Protein AF-A0AAP8ISC1-F1 (afdb_monomer_lite)

Organism: Gardnerella vaginalis (NCBI:txid2702)

Sequence (211 aa):
MGNELEKIIANQLPEAGKISQHANKLYNINHVEHITITPYPTVPTLDKGIATPTDGLMYDYYNLVVGSSVIDSVFVKVDKKRAIEAFYTEDELRDKYAYLSVDAIKEIQRFPILVVPETTEYYGKASDDQYGYVGIIEKIRKDSCEIVLKCKFEDKKPIPLKKISEVAFDLGIQSMDVAITELNHSHWAIKPVNLIEELTEAKIDFKDSIF

Radius of gyration: 25.27 Å; chains: 1; bounding box: 46×36×100 Å

Foldseek 3Di:
DDDDDDDDDDPDDPDDDDDDDDDPDDDDDPDDPDDDDDPDPPPPDPDPDFDFQPPAADQQKAKEFEADDPPDALKDKAFLVQEADVVFEPPVLSVQQSVPPVVSVNNRQRHKYKYWYAAPFWPQDHDQPTWIFIWGFRDWDDDPGIIITRTDTPVRDTFGSNLCSVLCVLQVWDADDPTRTPSNDGHMHMTSHRPVVSCVVSVTDRDDPRD

Structure (mmCIF, N/CA/C/O backbone):
data_AF-A0AAP8ISC1-F1
#
_entry.id   AF-A0AAP8ISC1-F1
#
loop_
_atom_site.group_PDB
_atom_site.id
_atom_site.type_symbol
_atom_site.label_atom_id
_atom_site.label_alt_id
_atom_site.label_comp_id
_atom_site.label_asym_id
_atom_site.label_entity_id
_atom_site.label_seq_id
_atom_site.pdbx_PDB_ins_code
_atom_site.Cartn_x
_atom_site.Cartn_y
_atom_site.Cartn_z
_atom_site.occupancy
_atom_site.B_iso_or_equiv
_atom_site.auth_seq_id
_atom_site.auth_comp_id
_atom_site.auth_asym_id
_atom_site.auth_atom_id
_atom_site.pdbx_PDB_model_num
ATOM 1 N N . MET A 1 1 ? 2.451 -2.512 81.608 1.00 39.91 1 MET A N 1
ATOM 2 C CA . MET A 1 1 ? 1.652 -2.802 80.399 1.00 39.91 1 MET A CA 1
ATOM 3 C C . MET A 1 1 ? 2.214 -1.932 79.294 1.00 39.91 1 MET A C 1
ATOM 5 O O . MET A 1 1 ? 2.271 -0.726 79.483 1.00 39.91 1 MET A O 1
ATOM 9 N N . GLY A 1 2 ? 2.813 -2.562 78.283 1.00 36.44 2 GLY A N 1
ATOM 10 C CA . GLY A 1 2 ? 3.651 -1.908 77.277 1.00 36.44 2 GLY A CA 1
ATOM 11 C C . GLY A 1 2 ? 2.840 -1.325 76.125 1.00 36.44 2 GLY A C 1
ATOM 12 O O . GLY A 1 2 ? 1.865 -1.932 75.695 1.00 36.44 2 GLY A O 1
ATOM 13 N N . ASN A 1 3 ? 3.270 -0.159 75.647 1.00 38.12 3 ASN A N 1
ATOM 14 C CA . ASN A 1 3 ? 2.792 0.454 74.415 1.00 38.12 3 ASN A CA 1
ATOM 15 C C . ASN A 1 3 ? 3.770 0.080 73.295 1.00 38.12 3 ASN A C 1
ATOM 17 O O . ASN A 1 3 ? 4.886 0.598 73.270 1.00 38.12 3 ASN A O 1
ATOM 21 N N . GLU A 1 4 ? 3.365 -0.801 72.384 1.00 37.19 4 GLU A N 1
ATOM 22 C CA . GLU A 1 4 ? 4.055 -0.995 71.107 1.00 37.19 4 GLU A CA 1
ATOM 23 C C . GLU A 1 4 ? 3.399 -0.106 70.044 1.00 37.19 4 GLU A C 1
ATOM 25 O O . GLU A 1 4 ? 2.184 -0.114 69.859 1.00 37.19 4 GLU A O 1
ATOM 30 N N . LEU A 1 5 ? 4.217 0.705 69.370 1.00 39.56 5 LEU A N 1
ATOM 31 C CA . LEU A 1 5 ? 3.833 1.458 68.180 1.00 39.56 5 LEU A CA 1
ATOM 32 C C . LEU A 1 5 ? 4.097 0.565 66.966 1.00 39.56 5 LEU A C 1
ATOM 34 O O . LEU A 1 5 ? 5.245 0.429 66.537 1.00 39.56 5 LEU A O 1
ATOM 38 N N . GLU A 1 6 ? 3.051 -0.038 66.407 1.00 40.75 6 GLU A N 1
ATOM 39 C CA . GLU A 1 6 ? 3.160 -0.733 65.126 1.00 40.75 6 GLU A CA 1
ATOM 40 C C . GLU A 1 6 ? 3.386 0.280 63.997 1.00 40.75 6 GLU A C 1
ATOM 42 O O . GLU A 1 6 ? 2.596 1.193 63.742 1.00 40.75 6 GLU A O 1
ATOM 47 N N . LYS A 1 7 ? 4.525 0.131 63.325 1.00 40.09 7 LYS A N 1
ATOM 48 C CA . LYS A 1 7 ? 4.952 0.956 62.199 1.00 40.09 7 LYS A CA 1
ATOM 49 C C . LYS A 1 7 ? 4.215 0.469 60.947 1.00 40.09 7 LYS A C 1
ATOM 51 O O . LYS A 1 7 ? 4.603 -0.536 60.359 1.00 40.09 7 LYS A O 1
ATOM 56 N N . ILE A 1 8 ? 3.155 1.166 60.539 1.00 40.06 8 ILE A N 1
ATOM 57 C CA . ILE A 1 8 ? 2.443 0.861 59.290 1.00 40.06 8 ILE A CA 1
ATOM 58 C C . ILE A 1 8 ? 3.378 1.177 58.115 1.00 40.06 8 ILE A C 1
ATOM 60 O O . ILE A 1 8 ? 3.761 2.326 57.892 1.00 40.06 8 ILE A O 1
ATOM 64 N N . ILE A 1 9 ? 3.772 0.139 57.380 1.00 36.66 9 ILE A N 1
ATOM 65 C CA . ILE A 1 9 ? 4.507 0.252 56.120 1.00 36.66 9 ILE A CA 1
ATOM 66 C C . ILE A 1 9 ? 3.549 0.858 55.090 1.00 36.66 9 ILE A C 1
ATOM 68 O O . ILE A 1 9 ? 2.558 0.237 54.708 1.00 36.66 9 ILE A O 1
ATOM 72 N N . ALA A 1 10 ? 3.829 2.083 54.649 1.00 32.31 10 ALA A N 1
ATOM 73 C CA . ALA A 1 10 ? 3.130 2.695 53.530 1.00 32.31 10 ALA A CA 1
ATOM 74 C C . ALA A 1 10 ? 3.592 2.022 52.228 1.00 32.31 10 ALA A C 1
ATOM 76 O O . ALA A 1 10 ? 4.599 2.416 51.641 1.00 32.31 10 ALA A O 1
ATOM 77 N N . ASN A 1 11 ? 2.861 1.005 51.769 1.00 34.66 11 ASN A N 1
ATOM 78 C CA . ASN A 1 11 ? 2.933 0.614 50.366 1.00 34.66 11 ASN A CA 1
ATOM 79 C C . ASN A 1 11 ? 2.366 1.778 49.547 1.00 34.66 11 ASN A C 1
ATOM 81 O O . ASN A 1 11 ? 1.200 2.142 49.707 1.00 34.66 11 ASN A O 1
ATOM 85 N N . GLN A 1 12 ? 3.203 2.392 48.709 1.00 38.50 12 GLN A N 1
ATOM 86 C CA . GLN A 1 12 ? 2.763 3.388 47.740 1.00 38.50 12 GLN A CA 1
ATOM 87 C C . GLN A 1 12 ? 1.708 2.746 46.833 1.00 38.50 12 GLN A C 1
ATOM 89 O O . GLN A 1 12 ? 2.008 1.837 46.060 1.00 38.50 12 GLN A O 1
ATOM 94 N N . LEU A 1 13 ? 0.458 3.192 46.972 1.00 36.97 13 LEU A N 1
ATOM 95 C CA . LEU A 1 13 ? -0.605 2.864 46.032 1.00 36.97 13 LEU A CA 1
ATOM 96 C C . LEU A 1 13 ? -0.286 3.510 44.673 1.00 36.97 13 LEU A C 1
ATOM 98 O O . LEU A 1 13 ? 0.149 4.665 44.652 1.00 36.97 13 LEU A O 1
ATOM 102 N N . PRO A 1 14 ? -0.504 2.801 43.551 1.00 37.41 14 PRO A N 1
ATOM 103 C CA . PRO A 1 14 ? -0.362 3.380 42.223 1.00 37.41 14 PRO A CA 1
ATOM 104 C C . PRO A 1 14 ? -1.304 4.578 42.065 1.00 37.41 14 PRO A C 1
ATOM 106 O O . PRO A 1 14 ? -2.405 4.600 42.619 1.00 37.41 14 PRO A O 1
ATOM 109 N N . GLU A 1 15 ? -0.832 5.579 41.326 1.00 44.09 15 GLU A N 1
ATOM 110 C CA . GLU A 1 15 ? -1.499 6.852 41.059 1.00 44.09 15 GLU A CA 1
ATOM 111 C C . GLU A 1 15 ? -2.967 6.622 40.652 1.00 44.09 15 GLU A C 1
ATOM 113 O O . GLU A 1 15 ? -3.268 6.072 39.592 1.00 44.09 15 GLU A O 1
ATOM 118 N N . ALA A 1 16 ? -3.894 6.971 41.549 1.00 46.53 16 ALA A N 1
ATOM 119 C CA . ALA A 1 16 ? -5.315 6.727 41.358 1.00 46.53 16 ALA A CA 1
ATOM 120 C C . ALA A 1 16 ? -5.817 7.490 40.122 1.00 46.53 16 ALA A C 1
ATOM 122 O O . ALA A 1 16 ? -5.703 8.716 40.044 1.00 46.53 16 ALA A O 1
ATOM 123 N N . GLY A 1 17 ? -6.385 6.755 39.160 1.00 46.12 17 GLY A N 1
ATOM 124 C CA . GLY A 1 17 ? -6.979 7.315 37.950 1.00 46.12 17 GLY A CA 1
ATOM 125 C C . GLY A 1 17 ? -7.973 8.429 38.282 1.00 46.12 17 GLY A C 1
ATOM 126 O O . GLY A 1 17 ? -8.890 8.252 39.085 1.00 46.12 17 GLY A O 1
ATOM 127 N N . LYS A 1 18 ? -7.785 9.601 37.672 1.00 46.75 18 LYS A N 1
ATOM 128 C CA . LYS A 1 18 ? -8.696 10.739 37.831 1.00 46.75 18 LYS A CA 1
ATOM 129 C C . LYS A 1 18 ? -10.057 10.387 37.226 1.00 46.75 18 LYS A C 1
ATOM 131 O O . LYS A 1 18 ? -10.171 10.219 36.016 1.00 46.75 18 LYS A O 1
ATOM 136 N N . ILE A 1 19 ? -11.096 10.317 38.054 1.00 54.53 19 ILE A N 1
ATOM 137 C CA . ILE A 1 19 ? -12.483 10.178 37.596 1.00 54.53 19 ILE A CA 1
ATOM 138 C C . ILE A 1 19 ? -13.012 11.584 37.295 1.00 54.53 19 ILE A C 1
ATOM 140 O O . ILE A 1 19 ? -13.225 12.374 38.212 1.00 54.53 19 ILE A O 1
ATOM 144 N N . SER A 1 20 ? -13.208 11.912 36.015 1.00 52.53 20 SER A N 1
ATOM 145 C CA . SER A 1 20 ? -13.870 13.161 35.613 1.00 52.53 20 SER A CA 1
ATOM 146 C C . SER A 1 20 ? -15.370 12.924 35.467 1.00 52.53 20 SER A C 1
ATOM 148 O O . SER A 1 20 ? -15.794 12.118 34.639 1.00 52.53 20 SER A O 1
ATOM 150 N N . GLN A 1 21 ? -16.181 13.617 36.266 1.00 49.53 21 GLN A N 1
ATOM 151 C CA . GLN A 1 21 ? -17.639 13.554 36.185 1.00 49.53 21 GLN A CA 1
ATOM 152 C C . GLN A 1 21 ? -18.174 14.806 35.489 1.00 49.53 21 GLN A C 1
ATOM 154 O O . GLN A 1 21 ? -17.999 15.922 35.972 1.00 49.53 21 GLN A O 1
ATOM 159 N N . HIS A 1 22 ? -18.875 14.614 34.374 1.00 56.44 22 HIS A N 1
ATOM 160 C CA . HIS A 1 22 ? -19.593 15.677 33.678 1.00 56.44 22 HIS A CA 1
ATOM 161 C C . HIS A 1 22 ? -21.097 15.424 33.819 1.00 56.44 22 HIS A C 1
ATOM 163 O O . HIS A 1 22 ? -21.586 14.364 33.435 1.00 56.44 22 HIS A O 1
ATOM 169 N N . ALA A 1 23 ? -21.835 16.377 34.390 1.00 54.69 23 ALA A N 1
ATOM 170 C CA . ALA A 1 23 ? -23.286 16.304 34.537 1.00 54.69 23 ALA A CA 1
ATOM 171 C C . ALA A 1 23 ? -23.910 17.700 34.422 1.00 54.69 23 ALA A C 1
ATOM 173 O O . ALA A 1 23 ? -23.309 18.684 34.849 1.00 54.69 23 ALA A O 1
ATOM 174 N N . ASN A 1 24 ? -25.148 17.782 33.922 1.00 54.88 24 ASN A N 1
ATOM 175 C CA . ASN A 1 24 ? -25.914 19.038 33.901 1.00 54.88 24 ASN A CA 1
ATOM 176 C C . ASN A 1 24 ? -26.182 19.589 35.314 1.00 54.88 24 ASN A C 1
ATOM 178 O O . ASN A 1 24 ? -26.458 20.776 35.478 1.00 54.88 24 ASN A O 1
ATOM 182 N N . LYS A 1 25 ? -26.122 18.730 36.340 1.00 51.72 25 LYS A N 1
ATOM 183 C CA . LYS A 1 25 ? -26.242 19.101 37.749 1.00 51.72 25 LYS A CA 1
ATOM 184 C C . LYS A 1 25 ? -25.523 18.071 38.617 1.00 51.72 25 LYS A C 1
ATOM 186 O O . LYS A 1 25 ? -25.750 16.874 38.459 1.00 51.72 25 LYS A O 1
ATOM 191 N N . LEU A 1 26 ? -24.670 18.542 39.523 1.00 58.97 26 LEU A N 1
ATOM 192 C CA . LEU A 1 26 ? -23.951 17.717 40.495 1.00 58.97 26 LEU A CA 1
ATOM 193 C C . LEU A 1 26 ? -24.634 17.835 41.860 1.00 58.97 26 LEU A C 1
ATOM 195 O O . LEU A 1 26 ? -24.994 18.934 42.284 1.00 58.97 26 LEU A O 1
ATOM 199 N N . TYR A 1 27 ? -24.809 16.706 42.540 1.00 62.97 27 TYR A N 1
ATOM 200 C CA . TYR A 1 27 ? -25.347 16.648 43.897 1.00 62.97 27 TYR A CA 1
ATOM 201 C C . TYR A 1 27 ? -24.245 16.183 44.842 1.00 62.97 27 TYR A C 1
ATOM 203 O O . TYR A 1 27 ? -23.572 15.192 44.567 1.00 62.97 27 TYR A O 1
ATOM 211 N N . ASN A 1 28 ? -24.063 16.901 45.948 1.00 67.50 28 ASN A N 1
ATOM 212 C CA . ASN A 1 28 ? -23.139 16.489 46.995 1.00 67.50 28 ASN A CA 1
ATOM 213 C C . ASN A 1 28 ? -23.841 15.471 47.904 1.00 67.50 28 ASN A C 1
ATOM 215 O O . ASN A 1 28 ? -24.931 15.747 48.411 1.00 67.50 28 ASN A O 1
ATOM 219 N N . ILE A 1 29 ? -23.234 14.300 48.086 1.00 69.69 29 ILE A N 1
ATOM 220 C CA . ILE A 1 29 ? -23.740 13.247 48.966 1.00 69.69 29 ILE A CA 1
ATOM 221 C C . ILE A 1 29 ? -22.814 13.189 50.178 1.00 69.69 29 ILE A C 1
ATOM 223 O O . ILE A 1 29 ? -21.636 12.874 50.050 1.00 69.69 29 ILE A O 1
ATOM 227 N N . ASN A 1 30 ? -23.354 13.509 51.355 1.00 57.41 30 ASN A N 1
ATOM 228 C CA . ASN A 1 30 ? -22.556 13.742 52.561 1.00 57.41 30 ASN A CA 1
ATOM 229 C C . ASN A 1 30 ? -21.933 12.456 53.149 1.00 57.41 30 ASN A C 1
ATOM 231 O O . ASN A 1 30 ? -20.918 12.529 53.835 1.00 57.41 30 ASN A O 1
ATOM 235 N N . HIS A 1 31 ? -22.523 11.280 52.901 1.00 66.94 31 HIS A N 1
ATOM 236 C CA . HIS A 1 31 ? -21.963 9.993 53.325 1.00 66.94 31 HIS A CA 1
ATOM 237 C C . HIS A 1 31 ? -22.486 8.833 52.467 1.00 66.94 31 HIS A C 1
ATOM 239 O O . HIS A 1 31 ? -23.675 8.787 52.153 1.00 66.94 31 HIS A O 1
ATOM 245 N N . VAL A 1 32 ? -21.601 7.899 52.107 1.00 57.91 32 VAL A N 1
ATOM 246 C CA . VAL A 1 32 ? -21.919 6.663 51.377 1.00 57.91 32 VAL A CA 1
ATOM 247 C C . VAL A 1 32 ? -21.045 5.540 51.935 1.00 57.91 32 VAL A C 1
ATOM 249 O O . VAL A 1 32 ? -19.824 5.652 51.892 1.00 57.91 32 VAL A O 1
ATOM 252 N N . GLU A 1 33 ? -21.658 4.463 52.432 1.00 60.91 33 GLU A N 1
ATOM 253 C CA . GLU A 1 33 ? -20.921 3.296 52.950 1.00 60.91 33 GLU A CA 1
ATOM 254 C C . GLU A 1 33 ? -20.322 2.445 51.819 1.00 60.91 33 GLU A C 1
ATOM 256 O O . GLU A 1 33 ? -19.185 1.994 51.911 1.00 60.91 33 GLU A O 1
ATOM 261 N N . HIS A 1 34 ? -21.054 2.278 50.711 1.00 57.28 34 HIS A N 1
ATOM 262 C CA . HIS A 1 34 ? -20.592 1.555 49.527 1.00 57.28 34 HIS A CA 1
ATOM 263 C C . HIS A 1 34 ? -21.109 2.213 48.245 1.00 57.28 34 HIS A C 1
ATOM 265 O O . HIS A 1 34 ? -22.311 2.425 48.087 1.00 57.28 34 HIS A O 1
ATOM 271 N N . ILE A 1 35 ? -20.205 2.505 47.304 1.00 64.06 35 ILE A N 1
ATOM 272 C CA . ILE A 1 35 ? -20.544 2.981 45.959 1.00 64.06 35 ILE A CA 1
ATOM 273 C C . ILE A 1 35 ? -20.159 1.915 44.931 1.00 64.06 35 ILE A C 1
ATOM 275 O O . ILE A 1 35 ? -19.021 1.456 44.898 1.00 64.06 35 ILE A O 1
ATOM 279 N N . THR A 1 36 ? -21.113 1.507 44.093 1.00 50.31 36 THR A N 1
ATOM 280 C CA . THR A 1 36 ? -20.855 0.626 42.945 1.00 50.31 36 THR A CA 1
ATOM 281 C C . THR A 1 36 ? -21.090 1.430 41.677 1.00 50.31 36 THR A C 1
ATOM 283 O O . THR A 1 36 ? -22.222 1.791 41.368 1.00 50.31 36 THR A O 1
ATOM 286 N N . ILE A 1 37 ? -20.011 1.738 40.960 1.00 60.00 37 ILE A N 1
ATOM 287 C CA . ILE A 1 37 ? -20.080 2.367 39.643 1.00 60.00 37 ILE A CA 1
ATOM 288 C C . ILE A 1 37 ? -20.055 1.234 38.626 1.00 60.00 37 ILE A C 1
ATOM 290 O O . ILE A 1 37 ? -19.029 0.588 38.438 1.00 60.00 37 ILE A O 1
ATOM 294 N N . THR A 1 38 ? -21.189 0.973 37.989 1.00 46.34 38 THR A N 1
ATOM 295 C CA . THR A 1 38 ? -21.273 0.082 36.835 1.00 46.34 38 THR A CA 1
ATOM 296 C C . THR A 1 38 ? -20.993 0.908 35.581 1.00 46.34 38 THR A C 1
ATOM 298 O O . THR A 1 38 ? -21.857 1.682 35.164 1.00 46.34 38 THR A O 1
ATOM 301 N N . PRO A 1 39 ? -19.793 0.817 34.972 1.00 49.31 39 PRO A N 1
ATOM 302 C CA . PRO A 1 39 ? -19.590 1.417 33.666 1.00 49.31 39 PRO A CA 1
ATOM 303 C C . PRO A 1 39 ? -20.526 0.700 32.696 1.00 49.31 39 PRO A C 1
ATOM 305 O O . PRO A 1 39 ? -20.412 -0.507 32.479 1.00 49.31 39 PRO A O 1
ATOM 308 N N . TYR A 1 40 ? -21.484 1.429 32.131 1.00 36.03 40 TYR A N 1
ATOM 309 C CA . TYR A 1 40 ? -22.184 0.931 30.958 1.00 36.03 40 TYR A CA 1
ATOM 310 C C . TYR A 1 40 ? -21.124 0.743 29.869 1.00 36.03 40 TYR A C 1
ATOM 312 O O . TYR A 1 40 ? -20.372 1.693 29.620 1.00 36.03 40 TYR A O 1
ATOM 320 N N . PRO A 1 41 ? -21.013 -0.440 29.234 1.00 38.84 41 PRO A N 1
ATOM 321 C CA . PRO A 1 41 ? -20.195 -0.546 28.041 1.00 38.84 41 PRO A CA 1
ATOM 322 C C . PRO A 1 41 ? -20.700 0.520 27.073 1.00 38.84 41 PRO A C 1
ATOM 324 O O . PRO A 1 41 ? -21.909 0.649 26.858 1.00 38.84 41 PRO A O 1
ATOM 327 N N . THR A 1 42 ? -19.786 1.328 26.548 1.00 36.81 42 THR A N 1
ATOM 328 C CA . THR A 1 42 ? -20.084 2.270 25.478 1.00 36.81 42 THR A CA 1
ATOM 329 C C . THR A 1 42 ? -20.699 1.459 24.350 1.00 36.81 42 THR A C 1
ATOM 331 O O . THR A 1 42 ? -20.009 0.717 23.656 1.00 36.81 42 THR A O 1
ATOM 334 N N . VAL A 1 43 ? -22.020 1.552 24.202 1.00 31.61 43 VAL A N 1
ATOM 335 C CA . VAL A 1 43 ? -22.708 1.059 23.017 1.00 31.61 43 VAL A CA 1
ATOM 336 C C . VAL A 1 43 ? -22.085 1.852 21.872 1.00 31.61 43 VAL A C 1
ATOM 338 O O . VAL A 1 43 ? -22.184 3.082 21.906 1.00 31.61 43 VAL A O 1
ATOM 341 N N . PRO A 1 44 ? -21.385 1.227 20.908 1.00 32.97 44 PRO A N 1
ATOM 342 C CA . PRO A 1 44 ? -20.850 1.972 19.788 1.00 32.97 44 PRO A CA 1
ATOM 343 C C . PRO A 1 44 ? -22.056 2.519 19.033 1.00 32.97 44 PRO A C 1
ATOM 345 O O . PRO A 1 44 ? -22.778 1.781 18.362 1.00 32.97 44 PRO A O 1
ATOM 348 N N . THR A 1 45 ? -22.322 3.813 19.180 1.00 31.55 45 THR A N 1
ATOM 349 C CA . THR A 1 45 ? -23.152 4.523 18.221 1.00 31.55 45 THR A CA 1
ATOM 350 C C . THR A 1 45 ? -22.487 4.317 16.871 1.00 31.55 45 THR A C 1
ATOM 352 O O . THR A 1 45 ? -21.288 4.563 16.729 1.00 31.55 45 THR A O 1
ATOM 355 N N . LEU A 1 46 ? -23.249 3.799 15.906 1.00 36.75 46 LEU A N 1
ATOM 356 C CA . LEU A 1 46 ? -22.831 3.614 14.522 1.00 36.75 46 LEU A CA 1
ATOM 357 C C . LEU A 1 46 ? -22.627 4.991 13.870 1.00 36.75 46 LEU A C 1
ATOM 359 O O . LEU A 1 46 ? -23.400 5.417 13.018 1.00 36.75 46 LEU A O 1
ATOM 363 N N . ASP A 1 47 ? -21.601 5.710 14.308 1.00 34.53 47 ASP A N 1
ATOM 364 C CA . ASP A 1 47 ? -21.071 6.868 13.619 1.00 34.53 47 ASP A CA 1
ATOM 365 C C . ASP A 1 47 ? -20.108 6.367 12.550 1.00 34.53 47 ASP A C 1
ATOM 367 O O . ASP A 1 47 ? -19.399 5.378 12.739 1.00 34.53 47 ASP A O 1
ATOM 371 N N . LYS A 1 48 ? -20.118 7.015 11.387 1.00 34.44 48 LYS A N 1
ATOM 372 C CA . LYS A 1 48 ? -19.390 6.614 10.176 1.00 34.44 48 LYS A CA 1
ATOM 373 C C . LYS A 1 48 ? -17.870 6.499 10.404 1.00 34.44 48 LYS A C 1
ATOM 375 O O . LYS A 1 48 ? -17.116 7.407 10.046 1.00 34.44 48 LYS A O 1
ATOM 380 N N . GLY A 1 49 ? -17.448 5.347 10.932 1.00 34.09 49 GLY A N 1
ATOM 381 C CA . GLY A 1 49 ? -16.102 4.777 10.997 1.00 34.09 49 GLY A CA 1
ATOM 382 C C . GLY A 1 49 ? -14.976 5.791 11.153 1.00 34.09 49 GLY A C 1
ATOM 383 O O . GLY A 1 49 ? -14.436 6.272 10.156 1.00 34.09 49 GLY A O 1
ATOM 384 N N . ILE A 1 50 ? -14.597 6.106 12.388 1.00 34.34 50 ILE A N 1
ATOM 385 C CA . ILE A 1 50 ? -13.313 6.743 12.687 1.00 34.34 50 ILE A CA 1
ATOM 386 C C . ILE A 1 50 ? -12.652 5.894 13.768 1.00 34.34 50 ILE A C 1
ATOM 388 O O . ILE A 1 50 ? -12.966 6.025 14.944 1.00 34.34 50 ILE A O 1
ATOM 392 N N . ALA A 1 51 ? -11.771 4.992 13.343 1.00 38.59 51 ALA A N 1
ATOM 393 C CA . ALA A 1 51 ? -10.739 4.430 14.197 1.00 38.59 51 ALA A CA 1
ATOM 394 C C . ALA A 1 51 ? -9.432 5.105 13.773 1.00 38.59 51 ALA A C 1
ATOM 396 O O . ALA A 1 51 ? -8.957 4.901 12.658 1.00 38.59 51 ALA A O 1
ATOM 397 N N . THR A 1 52 ? -8.910 5.986 14.619 1.00 39.59 52 THR A N 1
ATOM 398 C CA . THR A 1 52 ? -7.492 6.358 14.585 1.00 39.59 52 THR A CA 1
ATOM 399 C C . THR A 1 52 ? -6.699 5.223 15.238 1.00 39.59 52 THR A C 1
ATOM 401 O O . THR A 1 52 ? -7.193 4.679 16.229 1.00 39.59 52 THR A O 1
ATOM 404 N N . PRO A 1 53 ? -5.508 4.844 14.742 1.00 46.78 53 PRO A N 1
ATOM 405 C CA . PRO A 1 53 ? -4.718 3.792 15.375 1.00 46.78 53 PRO A CA 1
ATOM 406 C C . PRO A 1 53 ? -4.223 4.279 16.745 1.00 46.78 53 PRO A C 1
ATOM 408 O O . PRO A 1 53 ? -3.315 5.100 16.825 1.00 46.78 53 PRO A O 1
ATOM 411 N N . THR A 1 54 ? -4.849 3.822 17.828 1.00 47.22 54 THR A N 1
ATOM 412 C CA . THR A 1 54 ? -4.410 4.112 19.209 1.00 47.22 54 THR A CA 1
ATOM 413 C C . THR A 1 54 ? -3.393 3.083 19.721 1.00 47.22 54 THR A C 1
ATOM 415 O O . THR A 1 54 ? -2.728 3.334 20.718 1.00 47.22 54 THR A O 1
ATOM 418 N N . ASP A 1 55 ? -3.240 1.955 19.016 1.00 60.88 55 ASP A N 1
ATOM 419 C CA . ASP A 1 55 ? -2.513 0.760 19.476 1.00 60.88 55 ASP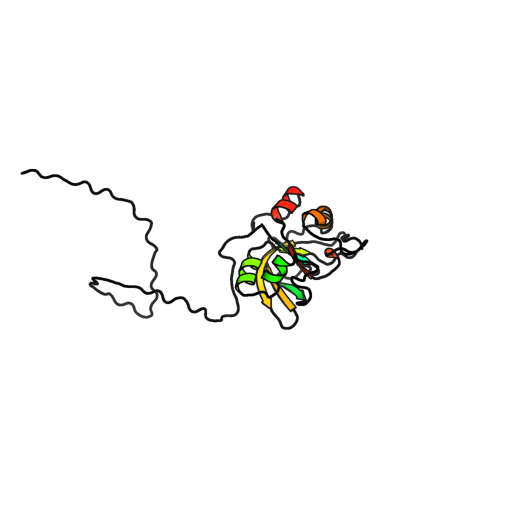 A CA 1
ATOM 420 C C . ASP A 1 55 ? -1.103 0.600 18.861 1.00 60.88 55 ASP A C 1
ATOM 422 O O . ASP A 1 55 ? -0.541 -0.494 18.857 1.00 60.88 55 ASP A O 1
ATOM 426 N N . GLY A 1 56 ? -0.505 1.672 18.334 1.00 77.94 56 GLY A N 1
ATOM 427 C CA . GLY A 1 56 ? 0.831 1.630 17.718 1.00 77.94 56 GLY A CA 1
ATOM 428 C C . GLY A 1 56 ? 0.881 0.905 16.364 1.00 77.94 56 GLY A C 1
ATOM 429 O O . GLY A 1 56 ? -0.086 0.254 15.948 1.00 77.94 56 GLY A O 1
ATOM 430 N N . LEU A 1 57 ? 2.006 1.057 15.660 1.00 85.50 57 LEU A N 1
ATOM 431 C CA . LEU A 1 57 ? 2.236 0.470 14.337 1.00 85.50 57 LEU A CA 1
ATOM 432 C C . LEU A 1 57 ? 2.685 -0.993 14.432 1.00 85.50 57 LEU A C 1
ATOM 434 O O . LEU A 1 57 ? 3.259 -1.421 15.432 1.00 85.50 57 LEU A O 1
ATOM 438 N N . MET A 1 58 ? 2.377 -1.759 13.389 1.00 90.25 58 MET A N 1
ATOM 439 C CA . MET A 1 58 ? 2.762 -3.159 13.225 1.00 90.25 58 MET A CA 1
ATOM 440 C C . MET A 1 58 ? 3.603 -3.281 11.958 1.00 90.25 58 MET A C 1
ATOM 442 O O . MET A 1 58 ? 3.137 -2.911 10.883 1.00 90.25 58 MET A O 1
ATOM 446 N N . TYR A 1 59 ? 4.821 -3.800 12.097 1.00 89.00 59 TYR A N 1
ATOM 447 C CA . TYR A 1 59 ? 5.817 -3.832 11.023 1.00 89.00 59 TYR A CA 1
ATOM 448 C C . TYR A 1 59 ? 5.944 -5.194 10.335 1.00 89.00 59 TYR A C 1
ATOM 450 O O . TYR A 1 59 ? 6.630 -5.291 9.331 1.00 89.00 59 TYR A O 1
ATOM 458 N N . ASP A 1 60 ? 5.248 -6.228 10.818 1.00 91.38 60 ASP A N 1
ATOM 459 C CA . ASP A 1 60 ? 5.262 -7.564 10.196 1.00 91.38 60 ASP A CA 1
ATOM 460 C C . ASP A 1 60 ? 4.632 -7.572 8.790 1.00 91.38 60 ASP A C 1
ATOM 462 O O . ASP A 1 60 ? 4.857 -8.488 8.000 1.00 91.38 60 ASP A O 1
ATOM 466 N N . TYR A 1 61 ? 3.814 -6.559 8.487 1.00 94.81 61 TYR A N 1
ATOM 467 C CA . TYR A 1 61 ? 3.115 -6.416 7.218 1.00 94.81 61 TYR A CA 1
ATOM 468 C C . TYR A 1 61 ? 3.129 -4.967 6.748 1.00 94.81 61 TYR A C 1
ATOM 470 O O . TYR A 1 61 ? 3.119 -4.043 7.561 1.00 94.81 61 TYR A O 1
ATOM 478 N N . TYR A 1 62 ? 3.019 -4.761 5.437 1.00 96.44 62 TYR A N 1
ATOM 479 C CA . TYR A 1 62 ? 2.750 -3.442 4.868 1.00 96.44 62 TYR A CA 1
ATOM 480 C C . TYR A 1 62 ? 1.688 -3.486 3.764 1.00 96.44 62 TYR A C 1
ATOM 482 O O . TYR A 1 62 ? 1.439 -4.514 3.133 1.00 96.44 62 TYR A O 1
ATOM 490 N N . ASN A 1 63 ? 1.045 -2.342 3.535 1.00 96.81 63 ASN A N 1
ATOM 491 C CA . ASN A 1 63 ? 0.112 -2.109 2.441 1.00 96.81 63 ASN A CA 1
ATOM 492 C C . ASN A 1 63 ? 0.875 -1.618 1.205 1.00 96.81 63 ASN A C 1
ATOM 494 O O . ASN A 1 63 ? 1.442 -0.529 1.235 1.00 96.81 63 ASN A O 1
ATOM 498 N N . LEU A 1 64 ? 0.839 -2.356 0.100 1.00 95.75 64 LEU A N 1
ATOM 499 C CA . LEU A 1 64 ? 1.324 -1.884 -1.197 1.00 95.75 64 LEU A CA 1
ATOM 500 C C . LEU A 1 64 ? 0.143 -1.379 -2.020 1.00 95.75 64 LEU A C 1
ATOM 502 O O . LEU A 1 64 ? -0.782 -2.144 -2.272 1.00 95.75 64 LEU A O 1
ATOM 506 N N . VAL A 1 65 ? 0.164 -0.126 -2.471 1.00 94.56 65 VAL A N 1
ATOM 507 C CA . VAL A 1 65 ? -0.840 0.393 -3.408 1.00 94.56 65 VAL A CA 1
ATOM 508 C C . VAL A 1 65 ? -0.169 0.907 -4.670 1.00 94.56 65 VAL A C 1
ATOM 510 O O . VAL A 1 65 ? 0.598 1.868 -4.628 1.00 94.56 65 VAL A O 1
ATOM 513 N N . VAL A 1 66 ? -0.505 0.289 -5.798 1.00 91.94 66 VAL A N 1
ATOM 514 C CA . VAL A 1 66 ? -0.015 0.651 -7.131 1.00 91.94 66 VAL A CA 1
ATOM 515 C C . VAL A 1 66 ? -1.113 1.377 -7.905 1.00 91.94 66 VAL A C 1
ATOM 517 O O . VAL A 1 66 ? -2.294 1.049 -7.780 1.00 91.94 66 VAL A O 1
ATOM 520 N N . GLY A 1 67 ? -0.726 2.355 -8.727 1.00 86.69 67 GLY A N 1
ATOM 521 C CA . GLY A 1 67 ? -1.634 3.070 -9.632 1.00 86.69 67 GLY A CA 1
ATOM 522 C C . GLY A 1 67 ? -2.210 4.366 -9.082 1.00 86.69 67 GLY A C 1
ATOM 523 O O . GLY A 1 67 ? -3.066 4.986 -9.708 1.00 86.69 67 GLY A O 1
ATOM 524 N N . SER A 1 68 ? -1.716 4.815 -7.930 1.00 74.62 68 SER A N 1
ATOM 525 C CA . SER A 1 68 ? -2.095 6.099 -7.356 1.00 74.62 68 SER A CA 1
ATOM 526 C C . SER A 1 68 ? -0.860 6.973 -7.199 1.00 74.62 68 SER A C 1
ATOM 528 O O . SER A 1 68 ? 0.084 6.613 -6.505 1.00 74.62 68 SER A O 1
ATOM 530 N N . SER A 1 69 ? -0.871 8.164 -7.794 1.00 64.06 69 SER A N 1
ATOM 531 C CA . SER A 1 69 ? 0.131 9.193 -7.509 1.00 64.06 69 SER A CA 1
ATOM 532 C C . SER A 1 69 ? -0.347 10.073 -6.351 1.00 64.06 69 SER A C 1
ATOM 534 O O . SER A 1 69 ? -1.410 10.686 -6.432 1.00 64.06 69 SER A O 1
ATOM 536 N N . VAL A 1 70 ? 0.443 10.181 -5.281 1.00 62.00 70 VAL A N 1
ATOM 537 C CA . VAL A 1 70 ? 0.117 10.961 -4.060 1.00 62.00 70 VAL A CA 1
ATOM 538 C C . VAL A 1 70 ? 0.300 12.479 -4.251 1.00 62.00 70 VAL A C 1
ATOM 540 O O . VAL A 1 70 ? 0.074 13.279 -3.338 1.00 62.00 70 VAL A O 1
ATOM 543 N N . ILE A 1 71 ? 0.697 12.899 -5.454 1.00 55.53 71 ILE A N 1
ATOM 544 C CA . ILE A 1 71 ? 1.157 14.260 -5.754 1.00 55.53 71 ILE A CA 1
ATOM 545 C C . ILE A 1 71 ? 0.103 15.307 -5.336 1.00 55.53 71 ILE A C 1
ATOM 547 O O . ILE A 1 71 ? 0.452 16.270 -4.649 1.00 55.53 71 ILE A O 1
ATOM 551 N N . ASP A 1 72 ? -1.193 15.025 -5.530 1.00 53.56 72 ASP A N 1
ATOM 552 C CA . ASP A 1 72 ? -2.260 16.004 -5.268 1.00 53.56 72 ASP A CA 1
ATOM 553 C C . ASP A 1 72 ? -3.186 15.681 -4.085 1.00 53.56 72 ASP A C 1
ATOM 555 O O . ASP A 1 72 ? -3.875 16.571 -3.581 1.00 53.56 72 ASP A O 1
ATOM 559 N N . SER A 1 73 ? -3.220 14.439 -3.589 1.00 62.41 73 SER A N 1
ATOM 560 C CA . SER A 1 73 ? -4.218 14.041 -2.591 1.00 62.41 73 SER A CA 1
ATOM 561 C C . SER A 1 73 ? -3.704 13.036 -1.571 1.00 62.41 73 SER A C 1
ATOM 563 O O . SER A 1 73 ? -3.072 12.041 -1.903 1.00 62.41 73 SER A O 1
ATOM 565 N N . VAL A 1 74 ? -4.067 13.269 -0.309 1.00 80.25 74 VAL A N 1
ATOM 566 C CA . VAL A 1 74 ? -3.983 12.277 0.777 1.00 80.25 74 VAL A CA 1
ATOM 567 C C . VAL A 1 74 ? -4.979 11.127 0.589 1.00 80.25 74 VAL A C 1
ATOM 569 O O . VAL A 1 74 ? -4.963 10.170 1.355 1.00 80.25 74 VAL A O 1
ATOM 572 N N . PHE A 1 75 ? -5.878 11.225 -0.395 1.00 87.19 75 PHE A N 1
ATOM 573 C CA . PHE 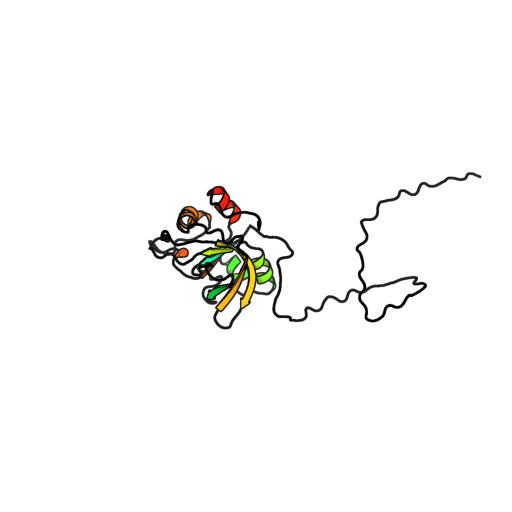A 1 75 ? -6.835 10.180 -0.721 1.00 87.19 75 PHE A CA 1
ATOM 574 C C . PHE A 1 75 ? -6.313 9.312 -1.861 1.00 87.19 75 PHE A C 1
ATOM 576 O O . PHE A 1 75 ? -6.163 9.774 -2.989 1.00 87.19 75 PHE A O 1
ATOM 583 N N . VAL A 1 76 ? -6.100 8.041 -1.554 1.00 88.38 76 VAL A N 1
ATOM 584 C CA . VAL A 1 76 ? -5.698 6.997 -2.491 1.00 88.38 76 VAL A CA 1
ATOM 585 C C . VAL A 1 76 ? -6.931 6.171 -2.833 1.00 88.38 76 VAL A C 1
ATOM 587 O O . VAL A 1 76 ? -7.659 5.729 -1.942 1.00 88.38 76 VAL A O 1
ATOM 590 N N . LYS A 1 77 ? -7.200 5.998 -4.126 1.00 89.19 77 LYS A N 1
ATOM 591 C CA . LYS A 1 77 ? -8.352 5.242 -4.623 1.00 89.19 77 LYS A CA 1
ATOM 592 C C . LYS A 1 77 ? -7.902 3.901 -5.172 1.00 89.19 77 LYS A C 1
ATOM 594 O O . LYS A 1 77 ? -6.910 3.836 -5.888 1.00 89.19 77 LYS A O 1
ATOM 599 N N . VAL A 1 78 ? -8.665 2.859 -4.869 1.00 89.94 78 VAL A N 1
ATOM 600 C CA . VAL A 1 78 ? -8.384 1.490 -5.299 1.00 89.94 78 VAL A CA 1
ATOM 601 C C . VAL A 1 78 ? -9.664 0.855 -5.838 1.00 89.94 78 VAL A C 1
ATOM 603 O O . VAL A 1 78 ? -10.726 0.976 -5.223 1.00 89.94 78 VAL A O 1
ATOM 606 N N . ASP A 1 79 ? -9.579 0.158 -6.974 1.00 89.38 79 ASP A N 1
ATOM 607 C CA . ASP A 1 79 ? -10.682 -0.674 -7.470 1.00 89.38 79 ASP A CA 1
ATOM 608 C C . ASP A 1 79 ? -10.926 -1.830 -6.492 1.00 89.38 79 ASP A C 1
ATOM 610 O O . ASP A 1 79 ? -10.023 -2.607 -6.177 1.00 89.38 79 ASP A O 1
ATOM 614 N N . LYS A 1 80 ? -12.173 -1.978 -6.040 1.00 87.56 80 LYS A N 1
ATOM 615 C CA . LYS A 1 80 ? -12.575 -3.043 -5.118 1.00 87.56 80 LYS A CA 1
ATOM 616 C C . LYS A 1 80 ? -12.231 -4.448 -5.628 1.00 87.56 80 LYS A C 1
ATOM 618 O O . LYS A 1 80 ? -11.969 -5.328 -4.818 1.00 87.56 80 LYS A O 1
ATOM 623 N N . LYS A 1 81 ? -12.236 -4.678 -6.944 1.00 88.81 81 LYS A N 1
ATOM 624 C CA . LYS A 1 81 ? -11.910 -5.979 -7.556 1.00 88.81 81 LYS A CA 1
ATOM 625 C C . LYS A 1 81 ? -10.421 -6.316 -7.513 1.00 88.81 81 LYS A C 1
ATOM 627 O O . LYS A 1 81 ? -10.068 -7.460 -7.762 1.00 88.81 81 LYS A O 1
ATOM 632 N N . ARG A 1 82 ? -9.566 -5.326 -7.252 1.00 89.19 82 ARG A N 1
ATOM 633 C CA . ARG A 1 82 ? -8.102 -5.458 -7.224 1.00 89.19 82 ARG A CA 1
ATOM 634 C C . ARG A 1 82 ? -7.516 -5.115 -5.855 1.00 89.19 82 ARG A C 1
ATOM 636 O O . ARG A 1 82 ? -6.316 -4.892 -5.733 1.00 89.19 82 ARG A O 1
ATOM 643 N N . ALA A 1 83 ? -8.368 -5.024 -4.838 1.00 91.94 83 ALA A N 1
ATOM 644 C CA . ALA A 1 83 ? -7.962 -4.772 -3.470 1.00 91.94 83 ALA A CA 1
ATOM 645 C C . ALA A 1 83 ? -7.848 -6.091 -2.710 1.00 91.94 83 ALA A C 1
ATOM 647 O O . ALA A 1 83 ? -8.851 -6.778 -2.527 1.00 91.94 83 ALA A O 1
ATOM 648 N N . ILE A 1 84 ? -6.638 -6.394 -2.242 1.00 91.69 84 ILE A N 1
ATOM 649 C CA . ILE A 1 84 ? -6.286 -7.567 -1.439 1.00 91.69 84 ILE A CA 1
ATOM 650 C C . ILE A 1 84 ? -6.772 -8.841 -2.146 1.00 91.69 84 ILE A C 1
ATOM 652 O O . ILE A 1 84 ? -7.585 -9.598 -1.626 1.00 91.69 84 ILE A O 1
ATOM 656 N N . GLU A 1 85 ? -6.342 -9.015 -3.394 1.00 88.75 85 GLU A N 1
ATOM 657 C CA . GLU A 1 85 ? -6.733 -10.132 -4.261 1.00 88.75 85 GLU A CA 1
ATOM 658 C C . GLU A 1 85 ? -5.638 -11.217 -4.264 1.00 88.75 85 GLU A C 1
ATOM 660 O O . GLU A 1 85 ? -4.472 -10.921 -3.992 1.00 88.75 85 GLU A O 1
ATOM 665 N N . ALA A 1 86 ? -6.025 -12.468 -4.544 1.00 82.06 86 ALA A N 1
ATOM 666 C CA . ALA A 1 86 ? -5.189 -13.672 -4.486 1.00 82.06 86 ALA A CA 1
ATOM 667 C C . ALA A 1 86 ? -3.867 -13.573 -5.249 1.00 82.06 86 ALA A C 1
ATOM 669 O O . ALA A 1 86 ? -2.871 -14.169 -4.855 1.00 82.06 86 ALA A O 1
ATOM 670 N N . PHE A 1 87 ? -3.866 -12.841 -6.355 1.00 81.62 87 PHE A N 1
ATOM 671 C CA . PHE A 1 87 ? -2.696 -12.697 -7.194 1.00 81.62 87 PHE A CA 1
ATOM 672 C C . PHE A 1 87 ? -1.602 -11.851 -6.520 1.00 81.62 87 PHE A C 1
ATOM 674 O O . PHE A 1 87 ? -0.422 -12.090 -6.741 1.00 81.62 87 PHE A O 1
ATOM 681 N N . TYR A 1 88 ? -1.978 -10.875 -5.686 1.00 84.88 88 TYR A N 1
ATOM 682 C CA . TYR A 1 88 ? -1.037 -9.911 -5.098 1.00 84.88 88 TYR A CA 1
ATOM 683 C C . TYR A 1 88 ? -0.778 -10.142 -3.605 1.00 84.88 88 TYR A C 1
ATOM 685 O O . TYR A 1 88 ? 0.196 -9.638 -3.048 1.00 84.88 88 TYR A O 1
ATOM 693 N N . THR A 1 89 ? -1.682 -10.848 -2.926 1.00 90.88 89 THR A N 1
ATOM 694 C CA . THR A 1 89 ? -1.656 -11.090 -1.479 1.00 90.88 89 THR A CA 1
ATOM 695 C C . THR A 1 89 ? -1.793 -12.582 -1.211 1.00 90.88 89 THR A C 1
ATOM 697 O O . THR A 1 89 ? -2.677 -13.223 -1.775 1.00 90.88 89 THR A O 1
ATOM 700 N N . GLU A 1 90 ? -0.950 -13.114 -0.325 1.00 91.19 90 GLU A N 1
ATOM 701 C CA . GLU A 1 90 ? -0.985 -14.525 0.076 1.00 91.19 90 GLU A CA 1
ATOM 702 C C . GLU A 1 90 ? -2.365 -14.942 0.601 1.00 91.19 90 GLU A C 1
ATOM 704 O O . GLU A 1 90 ? -3.064 -14.147 1.235 1.00 91.19 90 GLU A O 1
ATOM 709 N N . ASP A 1 91 ? -2.744 -16.202 0.365 1.00 91.19 91 ASP A N 1
ATOM 710 C CA . ASP A 1 91 ? -4.087 -16.720 0.653 1.00 91.19 91 ASP A CA 1
ATOM 711 C C . ASP A 1 91 ? -4.533 -16.458 2.101 1.00 91.19 91 ASP A C 1
ATOM 713 O O . ASP A 1 91 ? -5.649 -15.991 2.323 1.00 91.19 91 ASP A O 1
ATOM 717 N N . GLU A 1 92 ? -3.655 -16.679 3.085 1.00 92.12 92 GLU A N 1
ATOM 718 C CA . GLU A 1 92 ? -3.973 -16.473 4.504 1.00 92.12 92 GLU A CA 1
ATOM 719 C C . GLU A 1 92 ? -4.276 -15.000 4.829 1.00 92.12 92 GLU A C 1
ATOM 721 O O . GLU A 1 92 ? -5.242 -14.686 5.534 1.00 92.12 92 GLU A O 1
ATOM 726 N N . LEU A 1 93 ? -3.482 -14.077 4.277 1.00 93.31 93 LEU A N 1
ATOM 727 C CA . LEU A 1 93 ? -3.672 -12.638 4.458 1.00 93.31 93 LEU A CA 1
ATOM 728 C C . LEU A 1 93 ? -4.913 -12.154 3.707 1.00 93.31 93 LEU A C 1
ATOM 730 O O . LEU A 1 93 ? -5.690 -11.356 4.238 1.00 93.31 93 LEU A O 1
ATOM 734 N N . ARG A 1 94 ? -5.141 -12.663 2.494 1.00 93.38 94 ARG A N 1
ATOM 735 C CA . ARG A 1 94 ? -6.338 -12.371 1.704 1.00 93.38 94 ARG A CA 1
ATOM 736 C C . ARG A 1 94 ? -7.588 -12.776 2.468 1.00 93.38 94 ARG A C 1
ATOM 738 O O . ARG A 1 94 ? -8.484 -11.954 2.649 1.00 93.38 94 ARG A O 1
ATOM 745 N N . ASP A 1 95 ? -7.645 -14.014 2.936 1.00 92.88 95 ASP A N 1
ATOM 746 C CA . ASP A 1 95 ? -8.827 -14.556 3.600 1.00 92.88 95 ASP A CA 1
ATOM 747 C C . ASP A 1 95 ? -9.142 -13.784 4.891 1.00 92.88 95 ASP A C 1
ATOM 749 O O . ASP A 1 95 ? -10.310 -13.556 5.218 1.00 92.88 95 ASP A O 1
ATOM 753 N N . LYS A 1 96 ? -8.105 -13.287 5.577 1.00 93.75 96 LYS A N 1
ATOM 754 C CA . LYS A 1 96 ? -8.249 -12.440 6.764 1.00 93.75 96 LYS A CA 1
ATOM 755 C C . LYS A 1 96 ? -8.718 -11.015 6.443 1.00 93.75 96 LYS A C 1
ATOM 757 O O . LYS A 1 96 ? -9.589 -10.482 7.138 1.00 93.75 96 LYS A O 1
ATOM 762 N N . TYR A 1 97 ? -8.151 -10.374 5.420 1.00 93.88 97 TYR A N 1
ATOM 763 C CA . TYR A 1 97 ? -8.258 -8.921 5.239 1.00 93.88 97 TYR A CA 1
ATOM 764 C C . TYR A 1 97 ? -9.135 -8.470 4.061 1.00 93.88 97 TYR A C 1
ATOM 766 O O . TYR A 1 97 ? -9.677 -7.363 4.115 1.00 93.88 97 TYR A O 1
ATOM 774 N N . ALA A 1 98 ? -9.363 -9.298 3.036 1.00 90.94 98 ALA A N 1
ATOM 775 C CA . ALA A 1 98 ? -10.049 -8.894 1.799 1.00 90.94 98 ALA A CA 1
ATOM 776 C C . ALA A 1 98 ? -11.506 -8.452 2.012 1.00 90.94 98 ALA A C 1
ATOM 778 O O . ALA A 1 98 ? -12.009 -7.552 1.335 1.00 90.94 98 ALA A O 1
ATOM 779 N N . TYR A 1 99 ? -12.202 -9.027 3.001 1.00 88.88 99 TYR A N 1
ATOM 780 C CA . TYR A 1 99 ? -13.566 -8.599 3.333 1.00 88.88 99 TYR A CA 1
ATOM 781 C C . TYR A 1 99 ? -13.610 -7.221 4.015 1.00 88.88 99 TYR A C 1
ATOM 783 O O . TYR A 1 99 ? -14.666 -6.572 4.060 1.00 88.88 99 TYR A O 1
ATOM 791 N N . LEU A 1 100 ? -12.468 -6.739 4.525 1.00 90.62 100 LEU A N 1
ATOM 792 C CA . LEU A 1 100 ? -12.333 -5.471 5.238 1.00 90.62 100 LEU A CA 1
ATOM 793 C C . LEU A 1 100 ? -13.368 -5.365 6.374 1.00 90.62 100 LEU A C 1
ATOM 795 O O . LEU A 1 100 ? -14.152 -4.411 6.437 1.00 90.62 100 LEU A O 1
ATOM 799 N N . SER A 1 101 ? -13.455 -6.391 7.225 1.00 91.00 101 SER A N 1
ATOM 800 C CA . SER A 1 101 ? -14.255 -6.336 8.456 1.00 91.00 101 SER A CA 1
ATOM 801 C C . SER A 1 101 ? -13.794 -5.174 9.348 1.00 91.00 101 SER A C 1
ATOM 803 O O . SER A 1 101 ? -12.748 -4.571 9.115 1.00 91.00 101 SER A O 1
ATOM 805 N N . VAL A 1 102 ? -14.571 -4.830 10.377 1.00 89.81 102 VAL A N 1
ATOM 806 C CA . VAL A 1 102 ? -14.186 -3.747 11.299 1.00 89.81 102 VAL A CA 1
ATOM 807 C C . VAL A 1 102 ? -12.828 -4.031 11.946 1.00 89.81 102 VAL A C 1
ATOM 809 O O . VAL A 1 102 ? -12.008 -3.124 12.046 1.00 89.81 102 VAL A O 1
ATOM 812 N N . ASP A 1 103 ? -12.573 -5.279 12.332 1.00 89.56 103 ASP A N 1
ATOM 813 C CA . ASP A 1 103 ? -11.311 -5.660 12.967 1.00 89.56 103 ASP A CA 1
ATOM 814 C C . ASP A 1 103 ? -10.165 -5.746 11.954 1.00 89.56 103 ASP A C 1
ATOM 816 O O . ASP A 1 103 ? -9.089 -5.218 12.219 1.00 89.56 103 ASP A O 1
ATOM 820 N N . ALA A 1 104 ? -10.423 -6.257 10.744 1.00 91.88 104 ALA A N 1
ATOM 821 C CA . ALA A 1 104 ? -9.451 -6.213 9.652 1.00 91.88 104 ALA A CA 1
ATOM 822 C C . ALA A 1 104 ? -9.030 -4.772 9.329 1.00 91.88 104 ALA A C 1
ATOM 824 O O . ALA A 1 104 ? -7.846 -4.498 9.193 1.00 91.88 104 ALA A O 1
ATOM 825 N N . ILE A 1 105 ? -9.978 -3.830 9.256 1.00 92.69 105 ILE A N 1
ATOM 826 C CA . ILE A 1 105 ? -9.679 -2.410 9.023 1.00 92.69 105 ILE A CA 1
ATOM 827 C C . ILE A 1 105 ? -8.783 -1.853 10.133 1.00 92.69 105 ILE A C 1
ATOM 829 O O . ILE A 1 105 ? -7.796 -1.192 9.822 1.00 92.69 105 ILE A O 1
ATOM 833 N N . LYS A 1 106 ? -9.086 -2.137 11.406 1.00 91.12 106 LYS A N 1
ATOM 834 C CA . LYS A 1 106 ? -8.262 -1.669 12.532 1.00 91.12 106 LYS A CA 1
ATOM 835 C C . LYS A 1 106 ? -6.829 -2.187 12.453 1.00 91.12 106 LYS A C 1
ATOM 837 O O . LYS A 1 106 ? -5.911 -1.429 12.741 1.00 91.12 106 LYS A O 1
ATOM 842 N N . GLU A 1 107 ? -6.637 -3.450 12.077 1.00 93.19 107 GLU A N 1
ATOM 843 C CA . GLU A 1 107 ? -5.301 -4.030 11.906 1.00 93.19 107 GLU A CA 1
ATOM 844 C C . GLU A 1 107 ? -4.574 -3.422 10.702 1.00 93.19 107 GLU A C 1
ATOM 846 O O . GLU A 1 107 ? -3.471 -2.909 10.850 1.00 93.19 107 GLU A O 1
ATOM 851 N N . ILE A 1 108 ? -5.228 -3.368 9.540 1.00 95.25 108 ILE A N 1
ATOM 852 C CA . ILE A 1 108 ? -4.672 -2.803 8.302 1.00 95.25 108 ILE A CA 1
ATOM 853 C C . ILE A 1 108 ? -4.194 -1.359 8.484 1.00 95.25 108 ILE A C 1
ATOM 855 O O . ILE A 1 108 ? -3.174 -0.968 7.920 1.00 95.25 108 ILE A O 1
ATOM 859 N N . GLN A 1 109 ? -4.920 -0.556 9.269 1.00 94.31 109 GLN A N 1
ATOM 860 C CA . GLN A 1 109 ? -4.556 0.832 9.571 1.00 94.31 109 GLN A CA 1
ATOM 861 C C . GLN A 1 109 ? -3.280 0.970 10.417 1.00 94.31 109 GLN A C 1
ATOM 863 O O . GLN A 1 109 ? -2.735 2.069 10.512 1.00 94.31 109 GLN A O 1
ATOM 868 N N . ARG A 1 110 ? -2.809 -0.117 11.038 1.00 92.88 110 ARG A N 1
ATOM 869 C CA . ARG A 1 110 ? -1.562 -0.162 11.814 1.00 92.88 110 ARG A CA 1
ATOM 870 C C . ARG A 1 110 ? -0.365 -0.583 10.969 1.00 92.88 110 ARG A C 1
ATOM 872 O O . ARG A 1 110 ? 0.760 -0.432 11.433 1.00 92.88 110 ARG A O 1
ATOM 879 N N . PHE A 1 111 ? -0.588 -1.084 9.757 1.00 95.12 111 PHE A N 1
ATOM 880 C CA . PHE A 1 111 ? 0.487 -1.422 8.831 1.00 95.12 111 PHE A CA 1
ATOM 881 C C . PHE A 1 111 ? 0.972 -0.157 8.107 1.00 95.12 111 PHE A C 1
ATOM 883 O O . PHE A 1 111 ? 0.141 0.661 7.681 1.00 95.12 111 PHE A O 1
ATOM 890 N N . PRO A 1 112 ? 2.291 0.005 7.900 1.00 94.25 112 PRO A N 1
ATOM 891 C CA . PRO A 1 112 ? 2.823 0.985 6.965 1.00 94.25 112 PRO A CA 1
ATOM 892 C C . PRO A 1 112 ? 2.170 0.852 5.585 1.00 94.25 112 PRO A C 1
ATOM 894 O O . PRO A 1 112 ? 1.690 -0.216 5.203 1.00 94.25 112 PRO A O 1
ATOM 897 N N . ILE A 1 113 ? 2.147 1.936 4.817 1.00 94.25 113 ILE A N 1
ATOM 898 C CA . ILE A 1 113 ? 1.715 1.922 3.419 1.00 94.25 113 ILE A CA 1
ATOM 899 C C . ILE A 1 113 ? 2.819 2.451 2.509 1.00 94.25 113 ILE A C 1
ATOM 901 O O . ILE A 1 113 ? 3.410 3.490 2.795 1.00 94.25 113 ILE A O 1
ATOM 905 N N . LEU A 1 114 ? 3.047 1.761 1.395 1.00 94.06 114 LEU A N 1
ATOM 906 C CA . LEU A 1 114 ? 3.819 2.227 0.254 1.00 94.06 114 LEU A CA 1
ATOM 907 C C . LEU A 1 114 ? 2.859 2.480 -0.908 1.00 94.06 114 LEU A C 1
ATOM 909 O O . LEU A 1 114 ? 2.178 1.566 -1.372 1.00 94.06 114 LEU A O 1
ATOM 913 N N . VAL A 1 115 ? 2.807 3.721 -1.385 1.00 93.25 115 VAL A N 1
ATOM 914 C CA . VAL A 1 115 ? 1.978 4.111 -2.532 1.00 93.25 115 VAL A CA 1
ATOM 915 C C . VAL A 1 115 ? 2.868 4.506 -3.693 1.00 93.25 115 VAL A C 1
ATOM 917 O O . VAL A 1 115 ? 3.721 5.377 -3.535 1.00 93.25 115 VAL A O 1
ATOM 920 N N . VAL A 1 116 ? 2.651 3.895 -4.853 1.00 91.75 116 VAL A N 1
ATOM 921 C CA . VAL A 1 116 ? 3.439 4.108 -6.071 1.00 91.75 116 VAL A CA 1
ATOM 922 C C . VAL A 1 116 ? 2.525 4.260 -7.295 1.00 91.75 116 VAL A C 1
ATOM 924 O O . VAL A 1 116 ? 1.437 3.675 -7.337 1.00 91.75 116 VAL A O 1
ATOM 927 N N . PRO A 1 117 ? 2.927 5.029 -8.322 1.00 90.31 117 PRO A N 1
ATOM 928 C CA . PRO A 1 117 ? 2.244 5.007 -9.609 1.00 90.31 117 PRO A CA 1
ATOM 929 C C . PRO A 1 117 ? 2.492 3.670 -10.326 1.00 90.31 117 PRO A C 1
ATOM 931 O O . PRO A 1 117 ? 3.422 2.938 -9.992 1.00 90.31 117 PRO A O 1
ATOM 934 N N . GLU A 1 118 ? 1.672 3.364 -11.333 1.00 89.62 118 GLU A N 1
ATOM 935 C CA . GLU A 1 118 ? 1.996 2.289 -12.278 1.00 89.62 118 GLU A CA 1
ATOM 936 C C . GLU A 1 118 ? 3.283 2.631 -13.031 1.00 89.62 118 GLU A C 1
ATOM 938 O O . GLU A 1 118 ? 3.460 3.754 -13.502 1.00 89.62 118 GLU A O 1
ATOM 943 N N . THR A 1 119 ? 4.172 1.656 -13.170 1.00 84.44 119 THR A N 1
ATOM 944 C CA . THR A 1 119 ? 5.368 1.774 -14.010 1.00 84.44 119 THR A CA 1
ATOM 945 C C . THR A 1 119 ? 4.980 1.889 -15.481 1.00 84.44 119 THR A C 1
ATOM 947 O O . THR A 1 119 ? 4.095 1.189 -15.975 1.00 84.44 119 THR A O 1
ATOM 950 N N . THR A 1 120 ? 5.639 2.805 -16.182 1.00 75.81 120 THR A N 1
ATOM 951 C CA . THR A 1 120 ? 5.381 3.125 -17.595 1.00 75.81 120 THR A CA 1
ATOM 952 C C . THR A 1 120 ? 6.099 2.181 -18.558 1.00 75.81 120 THR A C 1
ATOM 954 O O . THR A 1 120 ? 5.687 2.056 -19.712 1.00 75.81 120 THR A O 1
ATOM 957 N N . GLU A 1 121 ? 7.163 1.511 -18.107 1.00 72.44 121 GLU A N 1
ATOM 958 C CA . GLU A 1 121 ? 7.974 0.605 -18.916 1.00 72.44 121 GLU A CA 1
ATOM 959 C C . GLU A 1 121 ? 7.814 -0.865 -18.491 1.00 72.44 121 GLU A C 1
ATOM 961 O O . GLU A 1 121 ? 7.410 -1.200 -17.373 1.00 72.44 121 GLU A O 1
ATOM 966 N N . TYR A 1 122 ? 8.170 -1.769 -19.407 1.00 68.19 122 TYR A N 1
ATOM 967 C CA . TYR A 1 122 ? 8.234 -3.206 -19.141 1.00 68.19 122 TYR A CA 1
ATOM 968 C C . TYR A 1 122 ? 9.265 -3.537 -18.048 1.00 68.19 122 TYR A C 1
ATOM 970 O O . TYR A 1 122 ? 10.242 -2.813 -17.849 1.00 68.19 122 TYR A O 1
ATOM 978 N N . TYR A 1 123 ? 9.087 -4.691 -17.403 1.00 63.03 123 TYR A N 1
ATOM 979 C CA . TYR A 1 123 ? 9.907 -5.220 -16.306 1.00 63.03 123 TYR A CA 1
ATOM 980 C C . TYR A 1 123 ? 9.833 -4.384 -15.022 1.00 63.03 123 TYR A C 1
ATOM 982 O O . TYR A 1 123 ? 10.792 -4.354 -14.254 1.00 63.03 123 TYR A O 1
ATOM 990 N N . GLY A 1 124 ? 8.726 -3.668 -14.800 1.00 61.56 124 GLY A N 1
ATOM 991 C CA . GLY A 1 124 ? 8.601 -2.764 -13.658 1.00 61.56 124 GLY A CA 1
ATOM 992 C C . GLY A 1 124 ? 9.608 -1.615 -13.685 1.00 61.56 124 GLY A C 1
ATOM 993 O O . GLY A 1 124 ? 9.935 -1.067 -12.636 1.00 61.56 124 GLY A O 1
ATOM 994 N N . LYS A 1 125 ? 10.151 -1.262 -14.858 1.00 69.19 125 LYS A N 1
ATOM 995 C CA . LYS A 1 125 ? 11.086 -0.144 -14.967 1.00 69.19 125 LYS A CA 1
ATOM 996 C C . LYS A 1 125 ? 10.336 1.168 -14.793 1.00 69.19 125 LYS A C 1
ATOM 998 O O . LYS A 1 125 ? 9.365 1.460 -15.487 1.00 69.19 125 LYS A O 1
ATOM 1003 N N . ALA A 1 126 ? 10.817 1.964 -13.854 1.00 74.12 126 ALA A N 1
ATOM 1004 C CA . ALA A 1 126 ? 10.292 3.291 -13.618 1.00 74.12 126 ALA A CA 1
ATOM 1005 C C . ALA A 1 126 ? 10.952 4.331 -14.527 1.00 74.12 126 ALA A C 1
ATOM 1007 O O . ALA A 1 126 ? 12.175 4.325 -14.696 1.00 74.12 126 ALA A O 1
ATOM 1008 N N . SER A 1 127 ? 10.161 5.277 -15.032 1.00 74.88 127 SER A N 1
ATOM 1009 C CA . SER A 1 127 ? 10.690 6.520 -15.604 1.00 74.88 127 SER A CA 1
ATOM 1010 C C . SER A 1 127 ? 11.282 7.427 -14.508 1.00 74.88 127 SER A C 1
ATOM 1012 O O . SER A 1 127 ? 11.043 7.232 -13.314 1.00 74.88 127 SER A O 1
ATOM 1014 N N . ASP A 1 128 ? 12.112 8.402 -14.896 1.00 77.81 128 ASP A N 1
ATOM 1015 C CA . ASP A 1 128 ? 12.826 9.292 -13.957 1.00 77.81 128 ASP A CA 1
ATOM 1016 C C . ASP A 1 128 ? 11.907 10.191 -13.110 1.00 77.81 128 ASP A C 1
ATOM 1018 O O . ASP A 1 128 ? 12.322 10.701 -12.070 1.00 77.81 128 ASP A O 1
ATOM 1022 N N . ASP A 1 129 ? 10.663 10.371 -13.542 1.00 82.06 129 ASP A N 1
ATOM 1023 C CA . ASP A 1 129 ? 9.638 11.231 -12.953 1.00 82.06 129 ASP A CA 1
ATOM 1024 C C . ASP A 1 129 ? 8.612 10.472 -12.092 1.00 82.06 129 ASP A C 1
ATOM 1026 O O . ASP A 1 129 ? 7.612 11.046 -11.655 1.00 82.06 129 ASP A O 1
ATOM 1030 N N . GLN A 1 130 ? 8.853 9.188 -11.814 1.00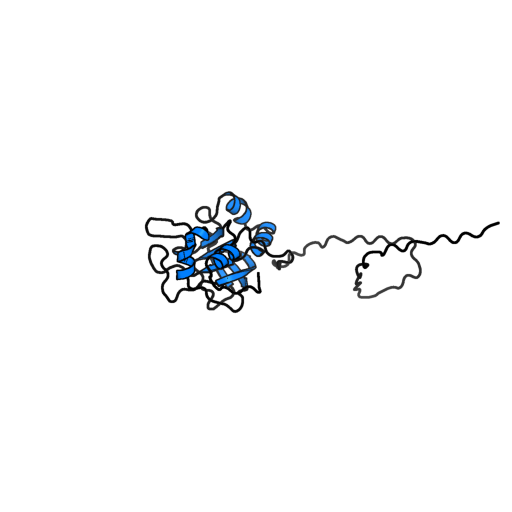 86.56 130 GLN A N 1
ATOM 1031 C CA . GLN A 1 130 ? 7.960 8.361 -11.007 1.00 86.56 130 GLN A CA 1
ATOM 1032 C C . GLN A 1 130 ? 8.455 8.234 -9.566 1.00 86.56 130 GLN A C 1
ATOM 1034 O O . GLN A 1 130 ? 9.598 7.843 -9.311 1.00 86.56 130 GLN A O 1
ATOM 1039 N N . TYR A 1 131 ? 7.563 8.508 -8.613 1.00 89.00 131 TYR A N 1
ATOM 1040 C CA . TYR A 1 131 ? 7.891 8.526 -7.189 1.00 89.00 131 TYR A CA 1
ATOM 1041 C C . TYR A 1 131 ? 6.863 7.777 -6.345 1.00 89.00 131 TYR A C 1
ATOM 1043 O O . TYR A 1 131 ? 5.658 7.896 -6.566 1.00 89.00 131 TYR A O 1
ATOM 1051 N N . GLY A 1 132 ? 7.360 7.043 -5.355 1.00 90.62 132 GLY A N 1
ATOM 1052 C CA . GLY A 1 132 ? 6.591 6.417 -4.292 1.00 90.62 132 GLY A CA 1
ATOM 1053 C C . GLY A 1 132 ? 6.608 7.213 -2.992 1.00 90.62 132 GLY A C 1
ATOM 1054 O O . GLY A 1 132 ? 7.461 8.078 -2.785 1.00 90.62 132 GLY A O 1
ATOM 1055 N N . TYR A 1 133 ? 5.670 6.896 -2.104 1.00 90.75 133 TYR A N 1
ATOM 1056 C CA . TYR A 1 133 ? 5.506 7.559 -0.813 1.00 90.75 133 TYR A CA 1
ATOM 1057 C C . TYR A 1 133 ? 5.192 6.542 0.276 1.00 90.75 133 TYR A C 1
ATOM 1059 O O . TYR A 1 133 ? 4.308 5.700 0.104 1.00 90.75 133 TYR A O 1
ATOM 1067 N N . VAL A 1 134 ? 5.885 6.669 1.406 1.00 91.75 134 VAL A N 1
ATOM 1068 C CA . VAL A 1 134 ? 5.670 5.848 2.599 1.00 91.75 134 VAL A CA 1
ATOM 1069 C C . VAL A 1 134 ? 4.843 6.630 3.618 1.00 91.75 134 VAL A C 1
ATOM 1071 O O . VAL A 1 134 ? 4.999 7.845 3.769 1.00 91.75 134 VAL A O 1
ATOM 1074 N N . GLY A 1 135 ? 3.919 5.954 4.293 1.00 91.31 135 GLY A N 1
ATOM 1075 C CA . GLY A 1 135 ? 3.046 6.584 5.276 1.00 91.31 135 GLY A CA 1
ATOM 1076 C C . GLY A 1 135 ? 2.185 5.592 6.046 1.00 91.31 135 GLY A C 1
ATOM 1077 O O . GLY A 1 135 ? 2.519 4.416 6.163 1.00 91.31 135 GLY A O 1
ATOM 1078 N N . ILE A 1 136 ? 1.045 6.071 6.540 1.00 91.56 136 ILE A N 1
ATOM 1079 C CA . ILE A 1 136 ? 0.062 5.270 7.284 1.00 91.56 136 ILE A CA 1
ATOM 1080 C C . ILE A 1 136 ? -1.361 5.532 6.787 1.00 91.56 136 ILE A C 1
ATOM 1082 O O . ILE A 1 136 ? -1.670 6.623 6.298 1.00 91.56 136 ILE A O 1
ATOM 1086 N N . ILE A 1 137 ? -2.250 4.548 6.937 1.00 92.62 137 ILE A N 1
ATOM 1087 C CA . ILE A 1 137 ? -3.668 4.685 6.585 1.00 92.62 137 ILE A CA 1
ATOM 1088 C C . ILE A 1 137 ? -4.447 5.220 7.795 1.00 92.62 137 ILE A C 1
ATOM 1090 O O . ILE A 1 137 ? -4.671 4.525 8.779 1.00 92.62 137 ILE A O 1
ATOM 1094 N N . GLU A 1 138 ? -4.948 6.450 7.705 1.00 90.31 138 GLU A N 1
ATOM 1095 C CA . GLU A 1 138 ? -5.772 7.061 8.754 1.00 90.31 138 GLU A CA 1
ATOM 1096 C C . GLU A 1 138 ? -7.236 6.626 8.694 1.00 90.31 138 GLU A C 1
ATOM 1098 O O . GLU A 1 138 ? -7.920 6.620 9.716 1.00 90.31 138 GLU A O 1
ATOM 1103 N N . LYS A 1 139 ? -7.760 6.324 7.499 1.00 90.12 139 LYS A N 1
ATOM 1104 C CA . LYS A 1 139 ? -9.161 5.920 7.325 1.00 90.12 139 LYS A CA 1
ATOM 1105 C C . LYS A 1 139 ? -9.362 5.107 6.055 1.00 90.12 139 LYS A C 1
ATOM 1107 O O . LYS A 1 139 ? -8.830 5.457 5.009 1.00 90.12 139 LYS A O 1
ATOM 1112 N N . ILE A 1 140 ? -10.228 4.101 6.133 1.00 92.12 140 ILE A N 1
ATOM 1113 C CA . ILE A 1 140 ? -10.670 3.296 4.990 1.00 92.12 140 ILE A CA 1
ATOM 1114 C C . ILE A 1 140 ? -12.168 3.522 4.795 1.00 92.12 140 ILE A C 1
ATOM 1116 O O . ILE A 1 140 ? -12.954 3.390 5.736 1.00 92.12 140 ILE A O 1
ATOM 1120 N N . ARG A 1 141 ? -12.582 3.878 3.577 1.00 89.44 141 ARG A N 1
ATOM 1121 C CA . ARG A 1 141 ? -13.995 3.960 3.188 1.00 89.44 141 ARG A CA 1
ATOM 1122 C C . ARG A 1 141 ? -14.272 3.014 2.033 1.00 89.44 141 ARG A C 1
ATOM 1124 O O . ARG A 1 141 ? -13.522 2.985 1.064 1.00 89.44 141 ARG A O 1
ATOM 1131 N N . LYS A 1 142 ? -15.378 2.282 2.136 1.00 85.94 142 LYS A N 1
ATOM 1132 C CA . LYS A 1 142 ? -15.913 1.464 1.050 1.00 85.94 142 LYS A CA 1
ATOM 1133 C C . LYS A 1 142 ? -17.005 2.261 0.352 1.00 85.94 142 LYS A C 1
ATOM 1135 O O . LYS A 1 142 ? -18.045 2.506 0.962 1.00 85.94 142 LYS A O 1
ATOM 1140 N N . ASP A 1 143 ? -16.767 2.633 -0.894 1.00 82.25 143 ASP A N 1
ATOM 1141 C CA . ASP A 1 143 ? -17.792 3.175 -1.776 1.00 82.25 143 ASP A CA 1
ATOM 1142 C C . ASP A 1 143 ? -18.326 2.048 -2.687 1.00 82.25 143 ASP A C 1
ATOM 1144 O O . ASP A 1 143 ? -17.916 0.886 -2.586 1.00 82.25 143 ASP A O 1
ATOM 1148 N N . SER A 1 144 ? -19.312 2.346 -3.537 1.00 74.94 144 SER A N 1
ATOM 1149 C CA . SER A 1 144 ? -20.012 1.330 -4.341 1.00 74.94 144 SER A CA 1
ATOM 1150 C C . SER A 1 144 ? -19.095 0.580 -5.316 1.00 74.94 144 SER A C 1
ATOM 1152 O O . SER A 1 144 ? -19.277 -0.623 -5.509 1.00 74.94 144 SER A O 1
ATOM 1154 N N . CYS A 1 145 ? -18.106 1.269 -5.891 1.00 74.25 145 CYS A N 1
ATOM 1155 C CA . CYS A 1 145 ? -17.167 0.706 -6.870 1.00 74.25 145 CYS A CA 1
ATOM 1156 C C . CYS A 1 145 ? -15.691 0.851 -6.462 1.00 74.25 145 CYS A C 1
ATOM 1158 O O . CYS A 1 145 ? -14.845 0.134 -6.988 1.00 74.25 145 CYS A O 1
ATOM 1160 N N . GLU A 1 146 ? -15.381 1.750 -5.527 1.00 85.81 146 GLU A N 1
ATOM 1161 C CA . GLU A 1 146 ? -14.013 2.100 -5.139 1.00 85.81 146 GLU A CA 1
ATOM 1162 C C . GLU A 1 146 ? -13.821 1.932 -3.629 1.00 85.81 146 GLU A C 1
ATOM 1164 O O . GLU A 1 146 ? -14.750 2.096 -2.834 1.00 85.81 146 GLU A O 1
ATOM 1169 N N . ILE A 1 147 ? -12.592 1.639 -3.224 1.00 89.44 147 ILE A N 1
ATOM 1170 C CA . ILE A 1 147 ? -12.136 1.790 -1.848 1.00 89.44 147 ILE A CA 1
ATOM 1171 C C . ILE A 1 147 ? -11.284 3.052 -1.788 1.00 89.44 147 ILE A C 1
ATOM 1173 O O . ILE A 1 147 ? -10.378 3.241 -2.597 1.00 89.44 147 ILE A O 1
ATOM 1177 N N . VAL A 1 148 ? -11.581 3.922 -0.827 1.00 90.44 148 VAL A N 1
ATOM 1178 C CA . VAL A 1 148 ? -10.845 5.169 -0.615 1.00 90.44 148 VAL A CA 1
ATOM 1179 C C . VAL A 1 148 ? -10.073 5.076 0.690 1.00 90.44 148 VAL A C 1
ATOM 1181 O O . VAL A 1 148 ? -10.663 4.990 1.771 1.00 90.44 148 VAL A O 1
ATOM 1184 N N . LEU A 1 149 ? -8.751 5.137 0.581 1.00 92.06 149 LEU A N 1
ATOM 1185 C CA . LEU A 1 149 ? -7.820 5.202 1.696 1.00 92.06 149 LEU A CA 1
ATOM 1186 C C . LEU A 1 149 ? -7.458 6.668 1.926 1.00 92.06 149 LEU A C 1
ATOM 1188 O O . LEU A 1 149 ? -7.014 7.358 1.014 1.00 92.06 149 LEU A O 1
ATOM 1192 N N . LYS A 1 150 ? -7.669 7.171 3.139 1.00 91.44 150 LYS A N 1
ATOM 1193 C CA . LYS A 1 150 ? -7.099 8.444 3.577 1.00 91.44 150 LYS A CA 1
ATOM 1194 C C . LYS A 1 150 ? -5.769 8.130 4.239 1.00 91.44 150 LYS A C 1
ATOM 1196 O O . LYS A 1 150 ? -5.761 7.489 5.287 1.00 91.44 150 LYS A O 1
ATOM 1201 N N . CYS A 1 151 ? -4.684 8.590 3.646 1.00 90.06 151 CYS A N 1
ATOM 1202 C CA . CYS A 1 151 ? -3.333 8.286 4.081 1.00 90.06 151 CYS A CA 1
ATOM 1203 C C . CYS A 1 151 ? -2.630 9.546 4.585 1.00 90.06 151 CYS A C 1
ATOM 1205 O O . CYS A 1 151 ? -2.844 10.647 4.075 1.00 90.06 151 CYS A O 1
ATOM 1207 N N . LYS A 1 152 ? -1.765 9.377 5.578 1.00 88.19 152 LYS A N 1
ATOM 1208 C CA . LYS A 1 152 ? -0.857 10.415 6.056 1.00 88.19 152 LYS A CA 1
ATOM 1209 C C . LYS A 1 152 ? 0.550 10.062 5.597 1.00 88.19 152 LYS A C 1
ATOM 1211 O O . LYS A 1 152 ? 1.044 8.986 5.917 1.00 88.19 152 LYS A O 1
ATOM 1216 N N . PHE A 1 153 ? 1.174 10.986 4.878 1.00 85.50 153 PHE A N 1
ATOM 1217 C CA . PHE A 1 153 ? 2.554 10.887 4.410 1.00 85.50 153 PHE A CA 1
ATOM 1218 C C . PHE A 1 153 ? 3.360 11.998 5.075 1.00 85.50 153 PHE A C 1
ATOM 1220 O O . PHE A 1 153 ? 2.910 13.147 5.097 1.00 85.50 153 PHE A O 1
ATOM 1227 N N . GLU A 1 154 ? 4.520 11.675 5.635 1.00 72.88 154 GLU A N 1
ATOM 1228 C CA . GLU A 1 154 ? 5.373 12.673 6.278 1.00 72.88 154 GLU A CA 1
ATOM 1229 C C . GLU A 1 154 ? 6.112 13.505 5.236 1.00 72.88 154 GLU A C 1
ATOM 1231 O O . GLU A 1 154 ? 6.788 12.953 4.369 1.00 72.88 154 GLU A O 1
ATOM 1236 N N . ASP A 1 155 ? 5.950 14.831 5.298 1.00 71.44 155 ASP A N 1
ATOM 1237 C CA . ASP A 1 155 ? 6.582 15.825 4.414 1.00 71.44 155 ASP A CA 1
ATOM 1238 C C . ASP A 1 155 ? 6.488 15.521 2.904 1.00 71.44 155 ASP A C 1
ATOM 1240 O O . ASP A 1 155 ? 7.165 16.151 2.093 1.00 71.44 155 ASP A O 1
ATOM 1244 N N . LYS A 1 156 ? 5.638 14.554 2.523 1.00 71.69 156 LYS A N 1
ATOM 1245 C CA . LYS A 1 156 ? 5.556 13.944 1.194 1.00 71.69 156 LYS A CA 1
ATOM 1246 C C . LYS A 1 156 ? 6.939 13.690 0.588 1.00 71.69 156 LYS A C 1
ATOM 1248 O O . LYS A 1 156 ? 7.152 14.018 -0.578 1.00 71.69 156 LYS A O 1
ATOM 1253 N N . LYS A 1 157 ? 7.884 13.140 1.360 1.00 81.75 157 LYS A N 1
ATOM 1254 C CA . LYS A 1 157 ? 9.222 12.858 0.833 1.00 81.75 157 LYS A CA 1
ATOM 1255 C C . LYS A 1 157 ? 9.126 11.794 -0.270 1.00 81.75 157 LYS A C 1
ATOM 1257 O O . LYS A 1 157 ? 8.742 10.663 0.025 1.00 81.75 157 LYS A O 1
ATOM 1262 N N . PRO A 1 158 ? 9.428 12.139 -1.533 1.00 87.75 158 PRO A N 1
ATOM 1263 C CA . PRO A 1 158 ? 9.272 11.202 -2.629 1.00 87.75 158 PRO A CA 1
ATOM 1264 C C . PRO A 1 158 ? 10.455 10.233 -2.665 1.00 87.75 158 PRO A C 1
ATOM 1266 O O . PRO A 1 158 ? 11.616 10.644 -2.609 1.00 87.75 158 PRO A O 1
ATOM 1269 N N . ILE A 1 159 ? 10.162 8.947 -2.823 1.00 90.69 159 ILE A N 1
ATOM 1270 C CA . ILE A 1 159 ? 11.155 7.909 -3.094 1.00 90.69 159 ILE A CA 1
ATOM 1271 C C . ILE A 1 159 ? 11.149 7.654 -4.600 1.00 90.69 159 ILE A C 1
ATOM 1273 O O . ILE A 1 159 ? 10.100 7.300 -5.133 1.00 90.69 159 ILE A O 1
ATOM 1277 N N . PRO A 1 160 ? 12.271 7.801 -5.323 1.00 91.25 160 PRO A N 1
ATOM 1278 C CA . PRO A 1 160 ? 12.317 7.446 -6.737 1.00 91.25 160 PRO A CA 1
ATOM 1279 C C . PRO A 1 160 ? 11.877 5.994 -6.948 1.00 91.25 160 PRO A C 1
ATOM 1281 O O . PRO A 1 160 ? 12.443 5.083 -6.341 1.00 91.25 160 PRO A O 1
ATOM 1284 N N . LEU A 1 161 ? 10.904 5.765 -7.830 1.00 90.06 161 LEU A N 1
ATOM 1285 C CA . LEU A 1 161 ? 10.362 4.427 -8.075 1.00 90.06 161 LEU A CA 1
ATOM 1286 C C . LEU A 1 161 ? 11.428 3.469 -8.625 1.00 90.06 161 LEU A C 1
ATOM 1288 O O . LEU A 1 161 ? 11.362 2.272 -8.366 1.00 90.06 161 LEU A O 1
ATOM 1292 N N . LYS A 1 162 ? 12.472 3.991 -9.286 1.00 89.44 162 LYS A N 1
ATOM 1293 C CA . LYS A 1 162 ? 13.663 3.216 -9.673 1.00 89.44 162 LYS A CA 1
ATOM 1294 C C . LYS A 1 162 ? 14.324 2.527 -8.478 1.00 89.44 162 LYS A C 1
ATOM 1296 O O . LYS A 1 162 ? 14.593 1.337 -8.555 1.00 89.44 162 LYS A O 1
ATOM 1301 N N . LYS A 1 163 ? 14.495 3.236 -7.355 1.00 90.44 163 LYS A N 1
ATOM 1302 C CA . LYS A 1 163 ? 15.077 2.658 -6.132 1.00 90.44 163 LYS A CA 1
ATOM 1303 C C . LYS A 1 163 ? 14.184 1.578 -5.532 1.00 90.44 163 LYS A C 1
ATOM 1305 O O . LYS A 1 163 ? 14.685 0.556 -5.0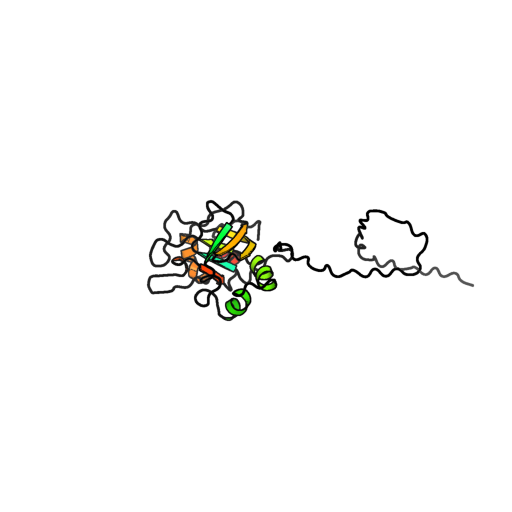99 1.00 90.44 163 LYS A O 1
ATOM 1310 N N . ILE A 1 164 ? 12.866 1.789 -5.544 1.00 90.75 164 ILE A N 1
ATOM 1311 C CA . ILE A 1 164 ? 11.892 0.777 -5.101 1.00 90.75 164 ILE A CA 1
ATOM 1312 C C . ILE A 1 164 ? 11.962 -0.459 -6.006 1.00 90.75 164 ILE A C 1
ATOM 1314 O O . ILE A 1 164 ? 11.906 -1.580 -5.521 1.00 90.75 164 ILE A O 1
ATOM 1318 N N . SER A 1 165 ? 12.117 -0.257 -7.317 1.00 88.50 165 SER A N 1
ATOM 1319 C CA . SER A 1 165 ? 12.211 -1.341 -8.302 1.00 88.50 165 SER A CA 1
ATOM 1320 C C . SER A 1 165 ? 13.487 -2.172 -8.126 1.00 88.50 165 SER A C 1
ATOM 1322 O O . SER A 1 165 ? 13.458 -3.380 -8.334 1.00 88.50 165 SER A O 1
ATOM 1324 N N . GLU A 1 166 ? 14.595 -1.545 -7.719 1.00 87.69 166 GLU A N 1
ATOM 1325 C CA . GLU A 1 166 ? 15.867 -2.224 -7.421 1.00 87.69 166 GLU A CA 1
ATOM 1326 C C . GLU A 1 166 ? 15.760 -3.185 -6.228 1.00 87.69 166 GLU A C 1
ATOM 1328 O O . GLU A 1 166 ? 16.427 -4.215 -6.232 1.00 87.69 166 GLU A O 1
ATOM 1333 N N . VAL A 1 167 ? 14.892 -2.881 -5.256 1.00 90.00 167 VAL A N 1
ATOM 1334 C CA . VAL A 1 167 ? 14.642 -3.705 -4.055 1.00 90.00 167 VAL A CA 1
ATOM 1335 C C . VAL A 1 167 ? 13.267 -4.374 -4.072 1.00 90.00 167 VAL A C 1
ATOM 1337 O O . VAL A 1 167 ? 12.751 -4.811 -3.048 1.00 90.00 167 VAL A O 1
ATOM 1340 N N . ALA A 1 168 ? 12.638 -4.455 -5.247 1.00 89.81 168 ALA A N 1
ATOM 1341 C CA . ALA A 1 168 ? 11.282 -4.974 -5.399 1.00 89.81 168 ALA A CA 1
ATOM 1342 C C . ALA A 1 168 ? 11.147 -6.405 -4.860 1.00 89.81 168 ALA A C 1
ATOM 1344 O O . ALA A 1 168 ? 10.151 -6.731 -4.218 1.00 89.81 168 ALA A O 1
ATOM 1345 N N . PHE A 1 169 ? 12.163 -7.240 -5.089 1.00 89.06 169 PHE A N 1
ATOM 1346 C CA . PHE A 1 169 ? 12.177 -8.617 -4.609 1.00 89.06 169 PHE A CA 1
ATOM 1347 C C . PHE A 1 169 ? 12.130 -8.693 -3.080 1.00 89.06 169 PHE A C 1
ATOM 1349 O O . PHE A 1 169 ? 11.286 -9.406 -2.540 1.00 89.06 169 PHE A O 1
ATOM 1356 N N . ASP A 1 170 ? 12.974 -7.916 -2.402 1.00 89.88 170 ASP A N 1
ATOM 1357 C CA . ASP A 1 170 ? 13.055 -7.888 -0.938 1.00 89.88 170 ASP A CA 1
ATOM 1358 C C . ASP A 1 170 ? 11.765 -7.315 -0.329 1.00 89.88 170 ASP A C 1
ATOM 1360 O O . ASP A 1 170 ? 11.248 -7.815 0.664 1.00 89.88 170 ASP A O 1
ATOM 1364 N N . LEU A 1 171 ? 11.132 -6.362 -1.024 1.00 91.88 171 LEU A N 1
ATOM 1365 C CA . LEU A 1 171 ? 9.806 -5.837 -0.687 1.00 91.88 171 LEU A CA 1
ATOM 1366 C C . LEU A 1 171 ? 8.643 -6.814 -0.959 1.00 91.88 171 LEU A C 1
ATOM 1368 O O . LEU A 1 171 ? 7.481 -6.454 -0.740 1.00 91.88 171 LEU A O 1
ATOM 1372 N N . GLY A 1 172 ? 8.900 -8.026 -1.457 1.00 88.56 172 GLY A N 1
ATOM 1373 C CA . GLY A 1 172 ? 7.861 -9.008 -1.786 1.00 88.56 172 GLY A CA 1
ATOM 1374 C C . GLY A 1 172 ? 7.000 -8.620 -2.997 1.00 88.56 172 GLY A C 1
ATOM 1375 O O . GLY A 1 172 ? 5.851 -9.061 -3.119 1.00 88.56 172 GLY A O 1
ATOM 1376 N N . ILE A 1 173 ? 7.529 -7.769 -3.880 1.00 88.69 173 ILE A N 1
ATOM 1377 C CA . ILE A 1 173 ? 6.901 -7.351 -5.135 1.00 88.69 173 ILE A CA 1
ATOM 1378 C C . ILE A 1 173 ? 7.264 -8.376 -6.212 1.00 88.69 173 ILE A C 1
ATOM 1380 O O . ILE A 1 173 ? 8.413 -8.503 -6.640 1.00 88.69 173 ILE A O 1
ATOM 1384 N N . GLN A 1 174 ? 6.266 -9.123 -6.656 1.00 77.62 174 GLN A N 1
ATOM 1385 C CA . GLN A 1 174 ? 6.414 -10.252 -7.555 1.00 77.62 174 GLN A CA 1
ATOM 1386 C C . GLN A 1 174 ? 6.527 -9.812 -9.018 1.00 77.62 174 GLN A C 1
ATOM 1388 O O . GLN A 1 174 ? 5.970 -8.809 -9.482 1.00 77.62 174 GLN A O 1
ATOM 1393 N N . SER A 1 175 ? 7.248 -10.631 -9.779 1.00 73.38 175 SER A N 1
ATOM 1394 C CA . SER A 1 175 ? 7.174 -10.625 -11.238 1.00 73.38 175 SER A CA 1
ATOM 1395 C C . SER A 1 175 ? 5.951 -11.436 -11.664 1.00 73.38 175 SER A C 1
ATOM 1397 O O . SER A 1 175 ? 5.770 -12.554 -11.191 1.00 73.38 175 SER A O 1
ATOM 1399 N N . MET A 1 176 ? 5.114 -10.876 -12.536 1.00 62.94 176 MET A N 1
ATOM 1400 C CA . MET A 1 176 ? 3.874 -11.507 -13.003 1.00 62.94 176 MET A CA 1
ATOM 1401 C C . MET A 1 176 ? 4.130 -12.359 -14.244 1.00 62.94 176 MET A C 1
ATOM 1403 O O . MET A 1 176 ? 3.823 -13.543 -14.262 1.00 62.94 176 MET A O 1
ATOM 1407 N N . ASP A 1 177 ? 4.757 -11.754 -15.253 1.00 62.34 177 ASP A N 1
ATOM 1408 C CA . ASP A 1 177 ? 5.171 -12.390 -16.502 1.00 62.34 177 ASP A CA 1
ATOM 1409 C C . ASP A 1 177 ? 6.606 -11.972 -16.833 1.00 62.34 177 ASP A C 1
ATOM 1411 O O . ASP A 1 177 ? 7.146 -11.044 -16.232 1.00 62.34 177 ASP A O 1
ATOM 1415 N N . VAL A 1 178 ? 7.218 -12.611 -17.842 1.00 60.56 178 VAL A N 1
ATOM 1416 C CA . VAL A 1 178 ? 8.618 -12.383 -18.259 1.00 60.56 178 VAL A CA 1
ATOM 1417 C C . VAL A 1 178 ? 8.981 -10.896 -18.361 1.00 60.56 178 VAL A C 1
ATOM 1419 O O . VAL A 1 178 ? 10.134 -10.569 -18.126 1.00 60.56 178 VAL A O 1
ATOM 1422 N N . ALA A 1 179 ? 8.029 -10.009 -18.678 1.00 64.88 179 ALA A N 1
ATOM 1423 C CA . ALA A 1 179 ? 8.237 -8.568 -18.821 1.00 64.88 179 ALA A CA 1
ATOM 1424 C C . ALA A 1 179 ? 7.255 -7.680 -18.024 1.00 64.88 179 ALA A C 1
ATOM 1426 O O . ALA A 1 179 ? 7.190 -6.482 -18.292 1.00 64.88 179 ALA A O 1
ATOM 1427 N N . ILE A 1 180 ? 6.470 -8.223 -17.089 1.00 71.25 180 ILE A N 1
ATOM 1428 C CA . ILE A 1 180 ? 5.434 -7.475 -16.348 1.00 71.25 180 ILE A CA 1
ATOM 1429 C C . ILE A 1 180 ? 5.567 -7.797 -14.863 1.00 71.25 180 ILE A C 1
ATOM 1431 O O . ILE A 1 180 ? 5.665 -8.964 -14.494 1.00 71.25 180 ILE A O 1
ATOM 1435 N N . THR A 1 181 ? 5.562 -6.779 -14.008 1.00 81.38 181 THR A N 1
ATOM 1436 C CA . THR A 1 181 ? 5.595 -6.939 -12.547 1.00 81.38 181 THR A CA 1
ATOM 1437 C C . THR A 1 181 ? 4.313 -6.414 -11.914 1.00 81.38 181 THR A C 1
ATOM 1439 O O . THR A 1 181 ? 3.510 -5.746 -12.568 1.00 81.38 181 THR A O 1
ATOM 1442 N N . GLU A 1 182 ? 4.128 -6.669 -10.618 1.00 86.12 182 GLU A N 1
ATOM 1443 C CA . GLU A 1 182 ? 3.028 -6.082 -9.844 1.00 86.12 182 GLU A CA 1
ATOM 1444 C C . GLU A 1 182 ? 2.979 -4.544 -9.958 1.00 86.12 182 GLU A C 1
ATOM 1446 O O . GLU A 1 182 ? 1.904 -3.947 -9.910 1.00 86.12 182 GLU A O 1
ATOM 1451 N N . LEU A 1 183 ? 4.124 -3.889 -10.196 1.00 87.31 183 LEU A N 1
ATOM 1452 C CA . LEU A 1 183 ? 4.211 -2.439 -10.392 1.00 87.31 183 LEU A CA 1
ATOM 1453 C C . LEU A 1 183 ? 3.599 -1.956 -11.715 1.00 87.31 183 LEU A C 1
ATOM 1455 O O . LEU A 1 183 ? 3.434 -0.751 -11.895 1.00 87.31 183 LEU A O 1
ATOM 1459 N N . ASN A 1 184 ? 3.288 -2.842 -12.661 1.00 86.62 184 ASN A N 1
ATOM 1460 C CA . ASN A 1 184 ? 2.640 -2.486 -13.928 1.00 86.62 184 ASN A CA 1
ATOM 1461 C C . ASN A 1 184 ? 1.104 -2.477 -13.832 1.00 86.62 184 ASN A C 1
ATOM 1463 O O . ASN A 1 184 ? 0.440 -2.108 -14.799 1.00 86.62 184 ASN A O 1
ATOM 1467 N N . HIS A 1 185 ? 0.523 -2.884 -12.699 1.00 86.88 185 HIS A N 1
ATOM 1468 C CA . HIS A 1 185 ? -0.923 -3.012 -12.554 1.00 86.88 185 HIS A CA 1
ATOM 1469 C C . HIS A 1 185 ? -1.436 -2.332 -11.290 1.00 86.88 185 HIS A C 1
ATOM 1471 O O . HIS A 1 185 ? -1.001 -2.640 -10.189 1.00 86.88 185 HIS A O 1
ATOM 1477 N N . SER A 1 186 ? -2.437 -1.463 -11.433 1.00 90.44 186 SER A N 1
ATOM 1478 C CA . SER A 1 186 ? -3.121 -0.842 -10.300 1.00 90.44 186 SER A CA 1
ATOM 1479 C C . SER A 1 186 ? -3.790 -1.894 -9.422 1.00 90.44 186 SER A C 1
ATOM 1481 O O . SER A 1 186 ? -4.705 -2.586 -9.886 1.00 90.44 186 SER A O 1
ATOM 1483 N N . HIS A 1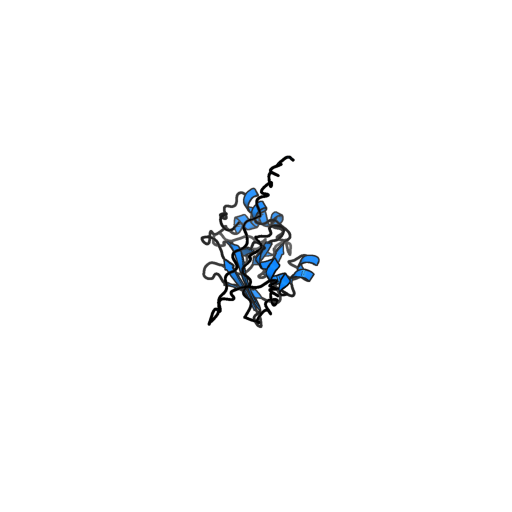 187 ? -3.377 -1.978 -8.161 1.00 93.19 187 HIS A N 1
ATOM 1484 C CA . HIS A 1 187 ? -3.917 -2.900 -7.166 1.00 93.19 187 HIS A CA 1
ATOM 1485 C C . HIS A 1 187 ? -3.579 -2.419 -5.746 1.00 93.19 187 HIS A C 1
ATOM 1487 O O . HIS A 1 187 ? -2.789 -1.493 -5.554 1.00 93.19 187 HIS A O 1
ATOM 1493 N N . TRP A 1 188 ? -4.180 -3.060 -4.746 1.00 95.38 188 TRP A N 1
ATOM 1494 C CA . TRP A 1 188 ? -3.753 -2.956 -3.351 1.00 95.38 188 TRP A CA 1
ATOM 1495 C C . TRP A 1 188 ? -3.446 -4.353 -2.826 1.00 95.38 188 TRP A C 1
ATOM 1497 O O . TRP A 1 188 ? -4.271 -5.249 -2.978 1.00 95.38 188 TRP A O 1
ATOM 1507 N N . ALA A 1 189 ? -2.283 -4.537 -2.216 1.00 95.94 189 ALA A N 1
ATOM 1508 C CA . ALA A 1 189 ? -1.854 -5.784 -1.603 1.00 95.94 189 ALA A CA 1
ATOM 1509 C C . ALA A 1 189 ? -1.426 -5.592 -0.148 1.00 95.94 189 ALA A C 1
ATOM 1511 O O . ALA A 1 189 ? -1.048 -4.492 0.261 1.00 95.94 189 ALA A O 1
ATOM 1512 N N . ILE A 1 190 ? -1.448 -6.686 0.610 1.00 96.62 190 ILE A N 1
ATOM 1513 C CA . ILE A 1 190 ? -0.792 -6.780 1.916 1.00 96.62 190 ILE A CA 1
ATOM 1514 C C . ILE A 1 190 ? 0.392 -7.727 1.763 1.00 96.62 190 ILE A C 1
ATOM 1516 O O . ILE A 1 190 ? 0.232 -8.852 1.294 1.00 96.62 190 ILE A O 1
ATOM 1520 N N . LYS A 1 191 ? 1.579 -7.257 2.138 1.00 95.75 191 LYS A N 1
ATOM 1521 C CA . LYS A 1 191 ? 2.836 -7.986 1.972 1.00 95.75 191 LYS A CA 1
ATOM 1522 C C . LYS A 1 191 ? 3.419 -8.347 3.342 1.00 95.75 191 LYS A C 1
ATOM 1524 O O . LYS A 1 191 ? 3.460 -7.460 4.197 1.00 95.75 191 LYS A O 1
ATOM 1529 N N . PRO A 1 192 ? 3.856 -9.601 3.565 1.00 94.38 192 PRO A N 1
ATOM 1530 C CA . PRO A 1 192 ? 4.435 -10.069 4.829 1.00 94.38 192 PRO A CA 1
ATOM 1531 C C . PRO A 1 192 ? 5.922 -9.716 4.935 1.00 94.38 192 PRO A C 1
ATOM 1533 O O . PRO A 1 192 ? 6.782 -10.587 5.029 1.00 94.38 192 PRO A O 1
ATOM 1536 N N . VAL A 1 193 ? 6.225 -8.424 4.840 1.00 92.75 193 VAL A N 1
ATOM 1537 C CA . VAL A 1 193 ? 7.589 -7.892 4.842 1.00 92.75 193 VAL A CA 1
ATOM 1538 C C . VAL A 1 193 ? 7.628 -6.640 5.709 1.00 92.75 193 VAL A C 1
ATOM 1540 O O . VAL A 1 193 ? 6.691 -5.835 5.694 1.00 92.75 193 VAL A O 1
ATOM 1543 N N . ASN A 1 194 ? 8.737 -6.439 6.417 1.00 92.38 194 ASN A N 1
ATOM 1544 C CA . ASN A 1 194 ? 8.983 -5.207 7.148 1.00 92.38 194 ASN A CA 1
ATOM 1545 C C . ASN A 1 194 ? 9.481 -4.101 6.214 1.00 92.38 194 ASN A C 1
ATOM 1547 O O . ASN A 1 194 ? 10.677 -3.916 6.015 1.00 92.38 194 ASN A O 1
ATOM 1551 N N . LEU A 1 195 ? 8.541 -3.322 5.671 1.00 92.94 195 LEU A N 1
ATOM 1552 C CA . LEU A 1 195 ? 8.833 -2.223 4.744 1.00 92.94 195 LEU A CA 1
ATOM 1553 C C . LEU A 1 195 ? 9.925 -1.268 5.254 1.00 92.94 195 LEU A C 1
ATOM 1555 O O . LEU A 1 195 ? 10.751 -0.805 4.475 1.00 92.94 195 LEU A O 1
ATOM 1559 N N . ILE A 1 196 ? 9.903 -0.931 6.543 1.00 90.50 196 ILE A N 1
ATOM 1560 C CA . ILE A 1 196 ? 10.801 0.079 7.118 1.00 90.50 196 ILE A CA 1
ATOM 1561 C C . ILE A 1 196 ? 12.229 -0.462 7.194 1.00 90.50 196 ILE A C 1
ATOM 1563 O O . ILE A 1 196 ? 13.176 0.249 6.854 1.00 90.50 196 ILE A O 1
ATOM 1567 N N . GLU A 1 197 ? 12.378 -1.723 7.593 1.00 90.50 197 GLU A N 1
ATOM 1568 C CA . GLU A 1 197 ? 13.661 -2.423 7.645 1.00 90.50 197 GLU A CA 1
ATOM 1569 C C . GLU A 1 197 ? 14.269 -2.553 6.247 1.00 90.50 197 GLU A C 1
ATOM 1571 O O . GLU A 1 197 ? 15.366 -2.041 6.030 1.00 90.50 197 GLU A O 1
ATOM 1576 N N . GLU A 1 198 ? 13.516 -3.072 5.273 1.00 92.00 198 GLU A N 1
ATOM 1577 C CA . GLU A 1 198 ? 14.000 -3.248 3.895 1.00 92.00 198 GLU A CA 1
ATOM 1578 C C . GLU A 1 198 ? 14.459 -1.928 3.258 1.00 92.00 198 GLU A C 1
ATOM 1580 O O . GLU A 1 198 ? 15.538 -1.831 2.667 1.00 92.00 198 GLU A O 1
ATOM 1585 N N . LEU A 1 199 ? 13.675 -0.854 3.416 1.00 91.38 199 LEU A N 1
ATOM 1586 C CA . LEU A 1 199 ? 14.057 0.459 2.892 1.00 91.38 199 LEU A CA 1
ATOM 1587 C C . LEU A 1 199 ? 15.298 1.026 3.603 1.00 91.38 199 LEU A C 1
ATOM 1589 O O . LEU A 1 199 ? 16.117 1.700 2.969 1.00 91.38 199 LEU A O 1
ATOM 1593 N N . THR A 1 200 ? 15.453 0.754 4.900 1.00 90.38 200 THR A N 1
ATOM 1594 C CA . THR A 1 200 ? 16.610 1.197 5.690 1.00 90.38 200 THR A CA 1
ATOM 1595 C C . THR A 1 200 ? 17.877 0.450 5.281 1.00 90.38 200 THR A C 1
ATOM 1597 O O . THR A 1 200 ? 18.913 1.084 5.055 1.00 90.38 200 THR A O 1
ATOM 1600 N N . GLU A 1 201 ? 17.806 -0.872 5.116 1.00 90.62 201 GLU A N 1
ATOM 1601 C CA . GLU A 1 201 ? 18.924 -1.702 4.654 1.00 90.62 201 GLU A CA 1
ATOM 1602 C C . GLU A 1 201 ? 19.371 -1.321 3.239 1.00 90.62 201 GLU A C 1
ATOM 1604 O O . GLU A 1 201 ? 20.570 -1.178 2.966 1.00 90.62 201 GLU A O 1
ATOM 1609 N N . ALA A 1 202 ? 18.406 -1.014 2.371 1.00 90.31 202 ALA A N 1
ATOM 1610 C CA . ALA A 1 202 ? 18.630 -0.480 1.033 1.00 90.31 202 ALA A CA 1
ATOM 1611 C C . ALA A 1 202 ? 19.206 0.950 1.013 1.00 90.31 202 ALA A C 1
ATOM 1613 O O . ALA A 1 202 ? 19.522 1.484 -0.056 1.00 90.31 202 ALA A O 1
ATOM 1614 N N . LYS A 1 203 ? 19.352 1.599 2.180 1.00 91.38 203 LYS A N 1
ATOM 1615 C CA . LYS A 1 203 ? 19.794 2.998 2.331 1.00 91.38 203 LYS A CA 1
ATOM 1616 C C . LYS A 1 203 ? 18.911 3.966 1.538 1.00 91.38 203 LYS A C 1
ATOM 1618 O O . LYS A 1 203 ? 19.383 4.973 0.995 1.00 91.38 203 LYS A O 1
ATOM 1623 N N . ILE A 1 204 ? 17.622 3.647 1.447 1.00 89.00 204 ILE A N 1
ATOM 1624 C CA . ILE A 1 204 ? 16.612 4.511 0.858 1.00 89.00 204 ILE A CA 1
ATOM 1625 C C . ILE A 1 204 ? 16.162 5.484 1.940 1.00 89.00 204 ILE A C 1
ATOM 1627 O O . ILE A 1 204 ? 15.779 5.109 3.038 1.00 89.00 204 ILE A O 1
ATOM 1631 N N . ASP A 1 205 ? 16.229 6.769 1.627 1.00 84.31 205 ASP A N 1
ATOM 1632 C CA . ASP A 1 205 ? 15.898 7.820 2.576 1.00 84.31 205 ASP A CA 1
ATOM 1633 C C . ASP A 1 205 ? 14.412 8.197 2.459 1.00 84.31 205 ASP A C 1
ATOM 1635 O O . ASP A 1 205 ? 14.022 8.908 1.528 1.00 84.31 205 ASP A O 1
ATOM 1639 N N . PHE A 1 206 ? 13.592 7.716 3.398 1.00 79.75 206 PHE A N 1
ATOM 1640 C CA . PHE A 1 206 ? 12.135 7.923 3.421 1.00 79.75 206 PHE A CA 1
ATOM 1641 C C . PHE A 1 206 ? 11.615 8.743 4.622 1.00 79.75 206 PHE A C 1
ATOM 1643 O O . PHE A 1 206 ? 10.458 9.150 4.595 1.00 79.75 206 PHE A O 1
ATOM 1650 N N . LYS A 1 207 ? 12.497 9.110 5.569 1.00 69.25 207 LYS A N 1
ATOM 1651 C CA . LYS A 1 207 ? 12.250 9.873 6.817 1.00 69.25 207 LYS A CA 1
ATOM 1652 C C . LYS A 1 207 ? 11.272 9.200 7.810 1.00 69.25 207 LYS A C 1
ATOM 1654 O O . LYS A 1 207 ? 10.269 8.612 7.433 1.00 69.25 207 LYS A O 1
ATOM 1659 N N . ASP A 1 208 ? 11.611 9.317 9.093 1.00 62.09 208 ASP A N 1
ATOM 1660 C CA . ASP A 1 208 ? 11.314 8.331 10.143 1.00 62.09 208 ASP A CA 1
ATOM 1661 C C . ASP A 1 208 ? 10.641 8.948 11.392 1.00 62.09 208 ASP A C 1
ATOM 1663 O O . ASP A 1 208 ? 10.981 8.588 12.508 1.00 62.09 208 ASP A O 1
ATOM 1667 N N . SER A 1 209 ? 9.771 9.969 11.275 1.00 65.81 209 SER A N 1
ATOM 1668 C CA . SER A 1 209 ? 9.073 10.506 12.471 1.00 65.81 209 SER A CA 1
ATOM 1669 C C . SER A 1 209 ? 7.647 9.987 12.648 1.00 65.81 209 SER A C 1
ATOM 1671 O O . SER A 1 209 ? 7.044 10.175 13.708 1.00 65.81 209 SER A O 1
ATOM 1673 N N . ILE A 1 210 ? 7.106 9.313 11.628 1.00 68.06 210 ILE A N 1
ATOM 1674 C CA . ILE A 1 210 ? 5.894 8.492 11.743 1.00 68.06 210 ILE A CA 1
ATOM 1675 C C . ILE A 1 210 ? 6.191 7.117 12.364 1.00 68.06 210 ILE A C 1
ATOM 1677 O O . ILE A 1 210 ? 5.290 6.577 13.012 1.00 68.06 210 ILE A O 1
ATOM 1681 N N . PH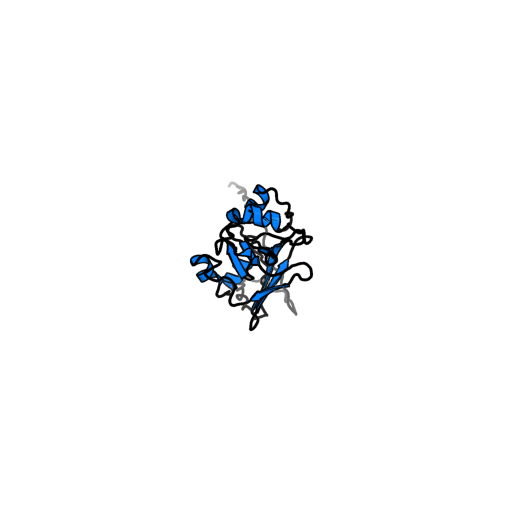E A 1 211 ? 7.390 6.566 12.140 1.00 68.50 211 PHE A N 1
ATOM 1682 C CA . PHE A 1 211 ? 7.739 5.166 12.402 1.00 68.50 211 PHE A CA 1
ATOM 1683 C C . PHE A 1 211 ? 8.643 4.974 13.625 1.00 68.50 211 PHE A C 1
ATOM 1685 O O . PHE A 1 211 ? 9.275 5.959 14.063 1.00 68.50 211 PHE A O 1
#

pLDDT: mean 75.26, std 20.08, range [31.55, 96.81]

Secondary structure (DSSP, 8-state):
-----------------------SS----S--S-----PPP------S------S----S-EEEEES--TTS-SEEEEEGGGBS-TTTS-HHHHHHHTT--HHHHHHHTTSEEEEEPPPSSGGGPPPTT-EEEEEEEEEEEE-SSEEEEEEEESTT-PEEHHHHHHTTTTTT--EEETTEEGGGS-EEEEESS-HHHHHHHTT-----S--